Protein AF-A0AAW1JDE2-F1 (afdb_monomer_lite)

Radius of gyration: 24.5 Å; chains: 1; bounding box: 54×72×56 Å

Secondary structure (DSSP, 8-state):
--------SHHHHHHHHHHHHS----HHHHHHHHHH-PPPSS--HHHHHHHHHHHHHTTT--HHHHHHHHHT-THHHHTTSPP----PPPHHHHHHHHTT-SEEEEEE-TTGGGGSBPPHHHHGGG-EEETTEEE--SBPPTT-TTHHHHHHHHHHHHSHHHHHTTSEEEETTEEEEEESSHHHHHHHHHHHHHHHHHHHHHHHHHHHHH-HHHHHHHHHHHHHS-BTTEEEETTEEEEEETTEEEE---GGG-

pLDDT: mean 72.76, std 10.64, range [31.98, 91.44]

Foldseek 3Di:
DDDDPDPPDPVSVVVVCCVPPQPQQDPVNLCVVLQPLAADPPHDLVNSLVVLVVSCVSNVHDSVVSVLSSLLNLVVVLVVDDADPQDFDDVVNVVVLQPQFDDKDKDFQVVLQQLAADDPVCQVSSWDADPVGIDTDRTGGHNRNHSQSVSVVVVCVLCVVCVVVSQWDDGRRMIMGGHHDDVRSVVSVVVVVVSVVVVVVVSQLVQCVPAPVSVVVVVCCVVVVDDQQWDDDPNFIFHQDPNDTHGDGGPVRD

Structure (mmCIF, N/CA/C/O backbone):
data_AF-A0AAW1JDE2-F1
#
_entry.id   AF-A0AAW1JDE2-F1
#
loop_
_atom_site.group_PDB
_atom_site.id
_atom_site.type_symbol
_ato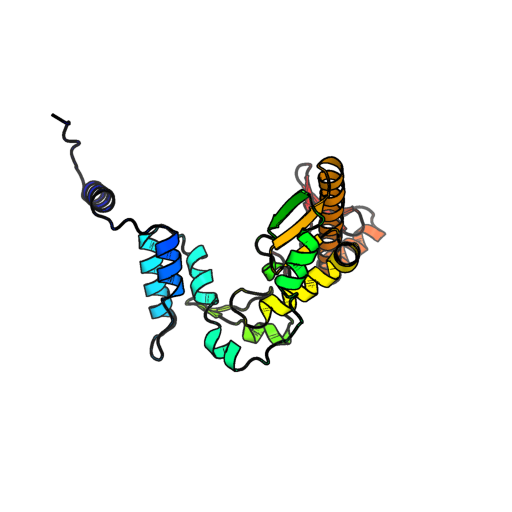m_site.label_atom_id
_atom_site.label_alt_id
_atom_site.label_comp_id
_atom_site.label_asym_id
_atom_site.label_entity_id
_atom_site.label_seq_id
_atom_site.pdbx_PDB_ins_code
_atom_site.Cartn_x
_atom_site.Cartn_y
_atom_site.Cartn_z
_atom_site.occupancy
_atom_site.B_iso_or_equiv
_atom_site.auth_seq_id
_atom_site.auth_comp_id
_atom_site.auth_asym_id
_atom_site.auth_atom_id
_atom_site.pdbx_PDB_model_num
ATOM 1 N N . MET A 1 1 ? -5.873 58.376 -0.915 1.00 33.28 1 MET A N 1
ATOM 2 C CA . MET A 1 1 ? -4.910 58.038 -1.986 1.00 33.28 1 MET A CA 1
ATOM 3 C C . MET A 1 1 ? -3.924 57.011 -1.444 1.00 33.28 1 MET A C 1
ATOM 5 O O . MET A 1 1 ? -3.353 57.286 -0.391 1.00 33.28 1 MET A O 1
ATOM 9 N N . PRO A 1 2 ? -3.762 55.825 -2.057 1.00 37.16 2 PRO A N 1
ATOM 10 C CA . PRO A 1 2 ? -2.820 54.824 -1.566 1.00 37.16 2 PRO A CA 1
ATOM 11 C C . PRO A 1 2 ? -1.384 55.238 -1.911 1.00 37.16 2 PRO A C 1
ATOM 13 O O . PRO A 1 2 ? -1.110 55.687 -3.021 1.00 37.16 2 PRO A O 1
ATOM 16 N N . LYS A 1 3 ? -0.477 55.114 -0.936 1.00 41.97 3 LYS A N 1
ATOM 17 C CA . LYS A 1 3 ? 0.947 55.460 -1.047 1.00 41.97 3 LYS A CA 1
ATOM 18 C C . LYS A 1 3 ? 1.643 54.561 -2.077 1.00 41.97 3 LYS A C 1
ATOM 20 O O . LYS A 1 3 ? 1.636 53.342 -1.926 1.00 41.97 3 LYS A O 1
ATOM 25 N N . SER A 1 4 ? 2.300 55.167 -3.063 1.00 49.09 4 SER A N 1
ATOM 26 C CA . SER A 1 4 ? 3.207 54.497 -3.999 1.00 49.09 4 SER A CA 1
ATOM 27 C C . SER A 1 4 ? 4.417 53.927 -3.246 1.00 49.09 4 SER A C 1
ATOM 29 O O . SER A 1 4 ? 5.317 54.672 -2.854 1.00 49.09 4 SER A O 1
ATOM 31 N N . ARG A 1 5 ? 4.447 52.609 -3.015 1.00 52.47 5 ARG A N 1
ATOM 32 C CA . ARG A 1 5 ? 5.685 51.914 -2.629 1.00 52.47 5 ARG A CA 1
ATOM 33 C C . ARG A 1 5 ? 6.610 51.923 -3.848 1.00 52.47 5 ARG A C 1
ATOM 35 O O . ARG A 1 5 ? 6.247 51.389 -4.889 1.00 52.47 5 ARG A O 1
ATOM 42 N N . GLY A 1 6 ? 7.757 52.589 -3.729 1.00 56.06 6 GLY A N 1
ATOM 43 C CA . GLY A 1 6 ? 8.738 52.715 -4.807 1.00 56.06 6 GLY A CA 1
ATOM 44 C C . GLY A 1 6 ? 9.292 51.353 -5.221 1.00 56.06 6 GLY A C 1
ATOM 45 O O . GLY A 1 6 ? 9.882 50.647 -4.406 1.00 56.06 6 GLY A O 1
ATOM 46 N N . LEU A 1 7 ? 9.085 50.990 -6.485 1.00 58.34 7 LEU A N 1
ATOM 47 C CA . LEU A 1 7 ? 9.680 49.820 -7.125 1.00 58.34 7 LEU A CA 1
ATOM 48 C C . LEU A 1 7 ? 11.090 50.213 -7.582 1.00 58.34 7 LEU A C 1
ATOM 50 O O . LEU A 1 7 ? 11.259 50.791 -8.651 1.00 58.34 7 LEU A O 1
ATOM 54 N N . ASN A 1 8 ? 12.096 49.959 -6.743 1.00 68.12 8 ASN A N 1
ATOM 55 C CA . ASN A 1 8 ? 13.449 50.498 -6.941 1.00 68.12 8 ASN A CA 1
ATOM 56 C C . ASN A 1 8 ? 14.419 49.529 -7.635 1.00 68.12 8 ASN A C 1
ATOM 58 O O . ASN A 1 8 ? 15.571 49.887 -7.876 1.00 68.12 8 ASN A O 1
ATOM 62 N N . ASN A 1 9 ? 13.997 48.307 -7.969 1.00 69.81 9 ASN A N 1
ATOM 63 C CA . ASN A 1 9 ? 14.812 47.386 -8.755 1.00 69.81 9 ASN A CA 1
ATOM 64 C C . ASN A 1 9 ? 13.952 46.467 -9.648 1.00 69.81 9 ASN A C 1
ATOM 66 O O . ASN A 1 9 ? 12.758 46.267 -9.424 1.00 69.81 9 ASN A O 1
ATOM 70 N N . TRP A 1 10 ? 14.581 45.891 -10.679 1.00 56.62 10 TRP A N 1
ATOM 71 C CA . TRP A 1 10 ? 13.925 45.004 -11.650 1.00 56.62 10 TRP A CA 1
ATOM 72 C C . TRP A 1 10 ? 13.314 43.746 -11.013 1.00 56.62 10 TRP A C 1
ATOM 74 O O . TRP A 1 10 ? 12.300 43.246 -11.495 1.00 56.62 10 TRP A O 1
ATOM 84 N N . ARG A 1 11 ? 13.897 43.233 -9.921 1.00 64.06 11 ARG A N 1
ATOM 85 C CA . ARG A 1 11 ? 13.341 42.084 -9.189 1.00 64.06 11 ARG A CA 1
ATOM 86 C C . ARG A 1 11 ? 12.019 42.442 -8.516 1.00 64.06 11 ARG A C 1
ATOM 88 O O . ARG A 1 11 ? 11.089 41.648 -8.603 1.00 64.06 11 ARG A O 1
ATOM 95 N N . ASP A 1 12 ? 11.920 43.620 -7.915 1.00 72.38 12 ASP A N 1
ATOM 96 C CA . ASP A 1 12 ? 10.720 44.091 -7.225 1.00 72.38 12 ASP A CA 1
ATOM 97 C C . ASP A 1 12 ? 9.597 44.353 -8.228 1.00 72.38 12 ASP A C 1
ATOM 99 O O . ASP A 1 12 ? 8.474 43.901 -8.023 1.00 72.38 12 ASP A O 1
ATOM 103 N N . LEU A 1 13 ? 9.922 44.985 -9.364 1.00 69.25 13 LEU A N 1
ATOM 104 C CA . LEU A 1 13 ? 8.984 45.181 -10.472 1.00 69.25 13 LEU A CA 1
ATOM 105 C C . LEU A 1 13 ? 8.498 43.839 -11.031 1.00 69.25 13 LEU A C 1
ATOM 107 O O . LEU A 1 13 ? 7.300 43.635 -11.191 1.00 69.25 13 LEU A O 1
ATOM 111 N N . ARG A 1 14 ? 9.411 42.897 -11.294 1.00 63.16 14 ARG A N 1
ATOM 112 C CA . ARG A 1 14 ? 9.061 41.566 -11.807 1.00 63.16 14 ARG A CA 1
ATOM 113 C C . ARG A 1 14 ? 8.188 40.791 -10.822 1.00 63.16 14 ARG A C 1
ATOM 115 O O . ARG A 1 14 ? 7.262 40.115 -11.250 1.00 63.16 14 ARG A O 1
ATOM 122 N N . THR A 1 15 ? 8.478 40.881 -9.528 1.00 67.62 15 THR A N 1
ATOM 123 C CA . THR A 1 15 ? 7.707 40.199 -8.480 1.00 67.62 15 THR A CA 1
ATOM 124 C C . THR A 1 15 ? 6.315 40.811 -8.348 1.00 67.62 15 THR A C 1
ATOM 126 O O . THR A 1 15 ? 5.341 40.070 -8.315 1.00 67.62 15 THR A O 1
ATOM 129 N N . ALA A 1 16 ? 6.205 42.143 -8.367 1.00 70.19 16 ALA A N 1
ATOM 130 C CA . ALA A 1 16 ? 4.922 42.843 -8.352 1.00 70.19 16 ALA A CA 1
ATOM 131 C C . ALA A 1 16 ? 4.080 42.531 -9.601 1.00 70.19 16 ALA A C 1
ATOM 133 O O . ALA A 1 16 ? 2.901 42.227 -9.479 1.00 70.19 16 ALA A O 1
ATOM 134 N N . LEU A 1 17 ? 4.692 42.509 -10.791 1.00 66.69 17 LEU A N 1
ATOM 135 C CA . LEU A 1 17 ? 4.006 42.157 -12.039 1.00 66.69 17 LEU A CA 1
ATOM 136 C C . LEU A 1 17 ? 3.554 40.692 -12.073 1.00 66.69 17 LEU A C 1
ATOM 138 O O . LEU A 1 17 ? 2.481 40.401 -12.589 1.00 66.69 17 LEU A O 1
ATOM 142 N N . LEU A 1 18 ? 4.349 39.764 -11.535 1.00 62.38 18 LEU A N 1
ATOM 143 C CA . LEU A 1 18 ? 3.954 38.357 -11.420 1.00 62.38 18 LEU A CA 1
ATOM 144 C C . LEU A 1 18 ? 2.862 38.145 -10.364 1.00 62.38 18 LEU A C 1
ATOM 146 O O . LEU A 1 18 ? 2.048 37.242 -10.526 1.00 62.38 18 LEU A O 1
ATOM 150 N N . ASP A 1 19 ? 2.822 38.956 -9.309 1.00 64.88 19 ASP A N 1
ATOM 151 C CA . ASP A 1 19 ? 1.769 38.883 -8.292 1.00 64.88 19 ASP A CA 1
ATOM 152 C C . ASP A 1 19 ? 0.444 39.498 -8.777 1.00 64.88 19 ASP A C 1
ATOM 154 O O . ASP A 1 19 ? -0.626 38.955 -8.502 1.00 64.88 19 ASP A O 1
ATOM 158 N N . GLU A 1 20 ? 0.519 40.596 -9.536 1.00 65.75 20 GLU A N 1
ATOM 159 C CA . GLU A 1 20 ? -0.639 41.353 -10.030 1.00 65.75 20 GLU A CA 1
ATOM 160 C C . GLU A 1 20 ? -1.205 40.801 -11.351 1.00 65.75 20 GLU A C 1
ATOM 162 O O . GLU A 1 20 ? -2.422 40.760 -11.529 1.00 65.75 20 GLU A O 1
ATOM 167 N N . PHE A 1 21 ? -0.345 40.327 -12.260 1.00 62.09 21 PHE A N 1
ATOM 168 C CA . PHE A 1 21 ? -0.724 39.866 -13.606 1.00 62.09 21 PHE A CA 1
ATOM 169 C C . PHE A 1 21 ? -0.327 38.417 -13.912 1.00 62.09 21 PHE A C 1
ATOM 171 O O . PHE A 1 21 ? -0.584 37.932 -15.015 1.00 62.09 21 PHE A O 1
ATOM 178 N N . GLY A 1 22 ? 0.312 37.705 -12.979 1.00 59.19 22 GLY A N 1
ATOM 179 C CA . GLY A 1 22 ? 0.581 36.282 -13.160 1.00 59.19 22 GLY A CA 1
ATOM 180 C C . GLY A 1 22 ? -0.727 35.498 -13.179 1.00 59.19 22 GLY A C 1
ATOM 181 O O . GLY A 1 22 ? -1.536 35.608 -12.257 1.00 59.19 22 GLY A O 1
ATOM 182 N N . GLU A 1 23 ? -0.944 34.685 -14.214 1.00 60.56 23 GLU A N 1
ATOM 183 C CA . GLU A 1 23 ? -2.044 33.720 -14.218 1.00 60.56 23 GLU A CA 1
ATOM 184 C C . GLU A 1 23 ? -1.893 32.795 -13.002 1.00 60.56 23 GLU A C 1
ATOM 186 O O . GLU A 1 23 ? -1.054 31.893 -12.985 1.00 60.56 23 GLU A O 1
ATOM 191 N N . ARG A 1 24 ? -2.694 33.022 -11.955 1.00 57.81 24 ARG A N 1
ATOM 192 C CA . ARG A 1 24 ? -2.738 32.145 -10.782 1.00 57.81 24 ARG A CA 1
ATOM 193 C C . ARG A 1 24 ? -3.451 30.857 -11.172 1.00 57.81 24 ARG A C 1
ATOM 195 O O . ARG A 1 24 ? -4.669 30.736 -11.055 1.00 57.81 24 ARG A O 1
ATOM 202 N N . ILE A 1 25 ? -2.681 29.891 -11.657 1.00 65.19 25 ILE A N 1
ATOM 203 C CA . ILE A 1 25 ? -3.167 28.537 -11.905 1.00 65.19 25 ILE A CA 1
ATOM 204 C C . ILE A 1 25 ? -3.416 27.891 -10.540 1.00 65.19 25 ILE A C 1
ATOM 206 O O . ILE A 1 25 ? -2.501 27.728 -9.735 1.00 65.19 25 ILE A O 1
ATOM 210 N N . THR A 1 26 ? -4.664 27.523 -10.257 1.00 66.38 26 THR A N 1
ATOM 211 C CA . THR A 1 26 ? -4.986 26.770 -9.035 1.00 66.38 26 THR A CA 1
ATOM 212 C C . THR A 1 26 ? -4.313 25.395 -9.060 1.00 66.38 26 THR A C 1
ATOM 214 O O . THR A 1 26 ? -4.132 24.814 -10.132 1.00 66.38 26 THR A O 1
ATOM 217 N N . ASN A 1 27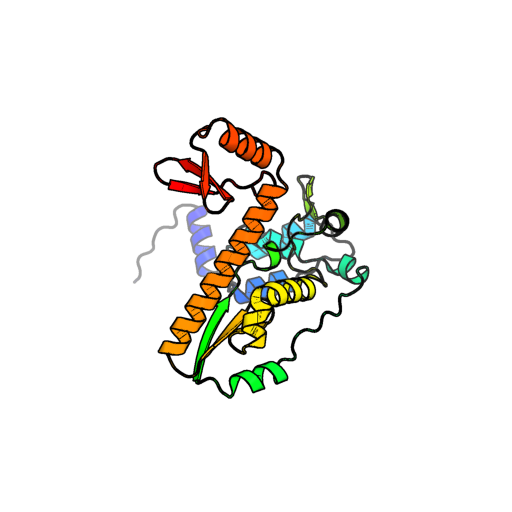 ? -4.022 24.807 -7.894 1.00 56.19 27 ASN A N 1
ATOM 218 C CA . ASN A 1 27 ? -3.448 23.453 -7.819 1.00 56.19 27 ASN A CA 1
ATOM 219 C C . ASN A 1 27 ? -4.252 22.430 -8.642 1.00 56.19 27 ASN A C 1
ATOM 221 O O . ASN A 1 27 ? -3.677 21.635 -9.378 1.00 56.19 27 ASN A O 1
ATOM 225 N N . ALA A 1 28 ? -5.587 22.494 -8.607 1.00 57.97 28 ALA A N 1
ATOM 226 C CA . ALA A 1 28 ? -6.449 21.613 -9.396 1.00 57.97 28 ALA A CA 1
ATOM 227 C C . ALA A 1 28 ? -6.282 21.804 -10.918 1.00 57.97 28 ALA A C 1
ATOM 229 O O . ALA A 1 28 ? -6.245 20.826 -11.671 1.00 57.97 28 ALA A O 1
ATOM 230 N N . GLN A 1 29 ? -6.161 23.050 -11.387 1.00 67.19 29 GLN A N 1
ATOM 231 C CA . GLN A 1 29 ? -5.889 23.344 -12.797 1.00 67.19 29 GLN A CA 1
ATOM 232 C C . GLN A 1 29 ? -4.486 22.884 -13.194 1.00 67.19 29 GLN A C 1
ATOM 234 O O . GLN A 1 29 ? -4.329 22.282 -14.255 1.00 67.19 29 GLN A O 1
ATOM 239 N N . LEU A 1 30 ? -3.493 23.072 -12.325 1.00 69.44 30 LEU A N 1
ATOM 240 C CA . LEU A 1 30 ? -2.125 22.636 -12.571 1.00 69.44 30 LEU A CA 1
ATOM 241 C C . LEU A 1 30 ? -2.026 21.108 -12.668 1.00 69.44 30 LEU A C 1
ATOM 243 O O . LEU A 1 30 ? -1.469 20.595 -13.638 1.00 69.44 30 LEU A O 1
ATOM 247 N N . HIS A 1 31 ? -2.640 20.369 -11.740 1.00 66.31 31 HIS A N 1
ATOM 248 C CA . HIS A 1 31 ? -2.730 18.907 -11.799 1.00 66.31 31 HIS A CA 1
ATOM 249 C C . HIS A 1 31 ? -3.399 18.426 -13.092 1.00 66.31 31 HIS A C 1
ATOM 251 O O . HIS A 1 31 ? -2.920 17.488 -13.734 1.00 66.31 31 HIS A O 1
ATOM 257 N N . ARG A 1 32 ? -4.465 19.104 -13.534 1.00 71.31 32 ARG A N 1
ATOM 258 C CA . ARG A 1 32 ? -5.141 18.804 -14.803 1.00 71.31 32 ARG A CA 1
ATOM 259 C C . ARG A 1 32 ? -4.235 19.066 -16.009 1.00 71.31 32 ARG A C 1
ATOM 261 O O . ARG A 1 32 ? -4.166 18.231 -16.907 1.00 71.31 32 ARG A O 1
ATOM 268 N N . MET A 1 33 ? -3.514 20.185 -16.030 1.00 74.12 33 MET A N 1
ATOM 269 C CA . MET A 1 33 ? -2.582 20.539 -17.108 1.00 74.12 33 MET A CA 1
ATOM 270 C C . MET A 1 33 ? -1.397 19.567 -17.178 1.00 74.12 33 MET A C 1
ATOM 272 O O . MET A 1 33 ? -1.081 19.060 -18.256 1.00 74.12 33 MET A O 1
ATOM 276 N N . LEU A 1 34 ? -0.795 19.231 -16.034 1.00 73.19 34 LEU A N 1
ATOM 277 C CA . LEU A 1 34 ? 0.282 18.243 -15.933 1.00 73.19 34 LEU A CA 1
ATOM 278 C C . LEU A 1 34 ? -0.198 16.836 -16.315 1.00 73.19 34 LEU A C 1
ATOM 280 O O . LEU A 1 34 ? 0.529 16.108 -16.993 1.00 73.19 34 LEU A O 1
ATOM 284 N N . GLY A 1 35 ? -1.414 16.447 -15.925 1.00 68.75 35 GLY A N 1
ATOM 285 C CA . GLY A 1 35 ? -2.011 15.154 -16.263 1.00 68.75 35 GLY A CA 1
ATOM 286 C C . GLY A 1 35 ? -2.358 15.015 -17.749 1.00 68.75 35 GLY A C 1
ATOM 287 O O . GLY A 1 35 ? -2.106 13.961 -18.348 1.00 68.75 35 GLY A O 1
ATOM 288 N N . ASN A 1 36 ? -2.878 16.086 -18.357 1.00 76.81 36 ASN A N 1
ATOM 289 C CA . ASN A 1 36 ? -3.258 16.140 -19.770 1.00 76.81 36 ASN A CA 1
ATOM 290 C C . ASN A 1 36 ? -2.054 16.280 -20.701 1.00 76.81 36 ASN A C 1
ATOM 292 O O . ASN A 1 36 ? -2.111 15.823 -21.846 1.00 76.81 36 ASN A O 1
ATOM 296 N N . ARG A 1 37 ? -0.942 16.860 -20.230 1.00 80.38 37 ARG A N 1
ATOM 297 C CA . ARG A 1 37 ? 0.284 16.923 -21.021 1.00 80.38 37 ARG A CA 1
ATOM 298 C C . ARG A 1 37 ? 0.926 15.544 -21.099 1.00 80.38 37 ARG A C 1
ATOM 300 O O . ARG A 1 37 ? 1.606 15.085 -20.185 1.00 80.38 37 ARG A O 1
ATOM 307 N N . LYS A 1 38 ? 0.684 14.888 -22.227 1.00 76.19 38 LYS A N 1
ATOM 308 C CA . LYS A 1 38 ? 1.209 13.574 -22.595 1.00 76.19 38 LYS A CA 1
ATOM 309 C C . LYS A 1 38 ? 2.391 13.720 -23.542 1.00 76.19 38 LYS A C 1
ATOM 311 O O . LYS A 1 38 ? 2.339 14.595 -24.400 1.00 76.19 38 LYS A O 1
ATOM 316 N N . MET A 1 39 ? 3.408 12.865 -23.423 1.00 72.88 39 MET A N 1
ATOM 317 C CA . MET A 1 39 ? 4.581 12.929 -24.303 1.00 72.88 39 MET A CA 1
ATOM 318 C C . MET A 1 39 ? 4.184 12.673 -25.765 1.00 72.88 39 MET A C 1
ATOM 320 O O . MET A 1 39 ? 3.413 11.745 -26.051 1.00 72.88 39 MET A O 1
ATOM 324 N N . GLY A 1 40 ? 4.691 13.510 -26.671 1.00 75.62 40 GLY A N 1
ATOM 325 C CA . GLY A 1 40 ? 4.499 13.393 -28.114 1.00 75.62 40 GLY A CA 1
ATOM 326 C C . GLY A 1 40 ? 5.194 12.162 -28.705 1.00 75.62 40 GLY A C 1
ATOM 327 O O . GLY A 1 40 ? 6.032 11.524 -28.070 1.00 75.62 40 GLY A O 1
ATOM 328 N N . LYS A 1 41 ? 4.842 11.788 -29.943 1.00 69.06 41 LYS A N 1
ATOM 329 C CA . LYS A 1 41 ? 5.451 10.621 -30.618 1.00 69.06 41 LYS A CA 1
ATOM 330 C C . LYS A 1 41 ? 6.919 10.853 -31.004 1.00 69.06 41 LYS A C 1
ATOM 332 O O . LYS A 1 41 ? 7.685 9.897 -30.973 1.00 69.06 41 LYS A O 1
ATOM 337 N N . SER A 1 42 ? 7.267 12.089 -31.358 1.00 72.75 42 SER A N 1
ATOM 338 C CA . SER A 1 42 ? 8.596 12.544 -31.795 1.00 72.75 42 SER A CA 1
ATOM 339 C C . SER A 1 42 ? 9.318 13.399 -30.749 1.00 72.75 42 SER A C 1
ATOM 341 O O . SER A 1 42 ? 10.370 13.949 -31.038 1.00 72.75 42 SER A O 1
ATOM 343 N N . GLU A 1 43 ? 8.735 13.539 -29.560 1.00 71.94 43 GLU A N 1
ATOM 344 C CA . GLU A 1 43 ? 9.271 14.355 -28.474 1.00 71.94 43 GLU A CA 1
ATOM 345 C C . GLU A 1 43 ? 10.265 13.543 -27.639 1.00 71.94 43 GLU A C 1
ATOM 347 O O . GLU A 1 43 ? 9.995 12.390 -27.279 1.00 71.94 43 GLU A O 1
ATOM 352 N N . THR A 1 44 ? 11.407 14.148 -27.322 1.00 71.44 44 THR A N 1
ATOM 353 C CA . THR A 1 44 ? 12.394 13.573 -26.406 1.00 71.44 44 THR A CA 1
ATOM 354 C C . THR A 1 44 ? 11.940 13.712 -24.954 1.00 71.44 44 THR A C 1
ATOM 356 O O . THR A 1 44 ? 11.150 14.585 -24.589 1.00 71.44 44 THR A O 1
ATOM 359 N N . LEU A 1 45 ? 12.458 12.855 -24.075 1.00 62.00 45 LEU A N 1
ATOM 360 C CA . LEU A 1 45 ? 12.098 12.909 -22.660 1.00 62.00 45 LEU A CA 1
ATOM 361 C C . LEU A 1 45 ? 12.552 14.226 -21.999 1.00 62.00 45 LEU A C 1
ATOM 363 O O . LEU A 1 45 ? 11.892 14.715 -21.088 1.00 62.00 45 LEU A O 1
ATOM 367 N N . GLN A 1 46 ? 13.653 14.813 -22.473 1.00 60.38 46 GLN A N 1
ATOM 368 C CA . GLN A 1 46 ? 14.187 16.091 -22.008 1.00 60.38 46 GLN A CA 1
ATOM 369 C C . GLN A 1 46 ? 13.254 17.250 -22.366 1.00 60.38 46 GLN A C 1
ATOM 371 O O . GLN A 1 46 ? 12.945 18.066 -21.502 1.00 60.38 46 GLN A O 1
ATOM 376 N N . GLU A 1 47 ? 12.760 17.297 -23.605 1.00 71.00 47 GLU A N 1
ATOM 377 C CA . GLU A 1 47 ? 11.772 18.293 -24.042 1.00 71.00 47 GLU A CA 1
ATOM 378 C C . GLU A 1 47 ? 10.476 18.158 -23.236 1.00 71.00 47 GLU A C 1
ATOM 380 O O . GLU A 1 47 ? 9.965 19.142 -22.701 1.00 71.00 47 GLU A O 1
ATOM 385 N N . TYR A 1 48 ? 10.006 16.924 -23.040 1.00 75.62 48 TYR A N 1
ATOM 386 C CA . TYR A 1 48 ? 8.824 16.646 -22.228 1.00 75.62 48 TYR A CA 1
ATOM 387 C C . TYR A 1 48 ? 9.003 17.071 -20.763 1.00 75.62 48 TYR A C 1
ATOM 389 O O . TYR A 1 48 ? 8.102 17.676 -20.174 1.00 75.62 48 TYR A O 1
ATOM 397 N N . PHE A 1 49 ? 10.173 16.795 -20.181 1.00 69.38 49 PHE A N 1
ATOM 398 C CA . PHE A 1 49 ? 10.526 17.202 -18.822 1.00 69.38 49 PHE A CA 1
ATOM 399 C C . PHE A 1 49 ? 10.580 18.723 -18.689 1.00 69.38 49 PHE A C 1
ATOM 401 O O . PHE A 1 49 ? 9.990 19.268 -17.759 1.00 69.38 49 PHE A O 1
ATOM 408 N N . LEU A 1 50 ? 11.228 19.418 -19.628 1.00 71.94 50 LEU A N 1
ATOM 409 C CA . LEU A 1 50 ? 11.328 20.878 -19.631 1.00 71.94 50 LEU A CA 1
ATOM 410 C C . LEU A 1 50 ? 9.949 21.536 -19.712 1.00 71.94 50 LEU A C 1
ATOM 412 O O . LEU A 1 50 ? 9.664 22.444 -18.935 1.00 71.94 50 LEU A O 1
ATOM 416 N N . VAL A 1 51 ? 9.060 21.021 -20.565 1.00 78.62 51 VAL A N 1
ATOM 417 C CA . VAL A 1 51 ? 7.683 21.523 -20.679 1.00 78.62 51 VAL A CA 1
ATOM 418 C C . VAL A 1 51 ? 6.893 21.290 -19.387 1.00 78.62 51 VAL A C 1
ATOM 420 O O . VAL A 1 51 ? 6.177 22.182 -18.932 1.00 78.62 51 VAL A O 1
ATOM 423 N N . LYS A 1 52 ? 7.026 20.122 -18.741 1.00 75.88 52 LYS A N 1
ATOM 424 C CA . LYS A 1 52 ? 6.380 19.878 -17.437 1.00 75.88 52 LYS A CA 1
ATOM 425 C C . LYS A 1 52 ? 6.965 20.740 -16.321 1.00 75.88 52 LYS A C 1
ATOM 427 O O . LYS A 1 52 ? 6.206 21.211 -15.478 1.00 75.88 52 LYS A O 1
ATOM 432 N N . LYS A 1 53 ? 8.278 20.977 -16.339 1.00 71.38 53 LYS A N 1
ATOM 433 C CA . LYS A 1 53 ? 8.978 21.881 -15.420 1.00 71.38 53 LYS A CA 1
ATOM 434 C C . LYS A 1 53 ? 8.490 23.314 -15.554 1.00 71.38 53 LYS A C 1
ATOM 436 O O . LYS A 1 53 ? 8.201 23.960 -14.552 1.00 71.38 53 LYS A O 1
ATOM 441 N N . GLU A 1 54 ? 8.306 23.781 -16.781 1.00 75.81 54 GLU A N 1
ATOM 442 C CA . GLU A 1 54 ? 7.744 25.100 -17.037 1.00 75.81 54 GLU A CA 1
ATOM 443 C C . GLU A 1 54 ? 6.301 25.216 -16.527 1.00 75.81 54 GLU A C 1
ATOM 445 O O . GLU A 1 54 ? 5.962 26.197 -15.870 1.00 75.81 54 GLU A O 1
ATOM 450 N N . LEU A 1 55 ? 5.464 24.198 -16.756 1.00 74.62 55 LEU A N 1
ATOM 451 C CA . LEU A 1 55 ? 4.086 24.166 -16.253 1.00 74.62 55 LEU A CA 1
ATOM 452 C C . LEU A 1 55 ? 4.022 24.161 -14.721 1.00 74.62 55 LEU A C 1
ATOM 454 O O . LEU A 1 55 ? 3.236 24.903 -14.143 1.00 74.62 55 LEU A O 1
ATOM 458 N N . ALA A 1 56 ? 4.852 23.356 -14.063 1.00 71.06 56 ALA A N 1
ATOM 459 C CA . ALA A 1 56 ? 4.895 23.267 -12.606 1.00 71.06 56 ALA A CA 1
ATOM 460 C C . ALA A 1 56 ? 5.388 24.560 -11.946 1.00 71.06 56 ALA A C 1
ATOM 462 O O . ALA A 1 56 ? 4.817 24.988 -10.942 1.00 71.06 56 ALA A O 1
ATOM 463 N N . ASN A 1 57 ? 6.381 25.222 -12.552 1.00 72.88 57 ASN A N 1
ATOM 464 C CA . ASN A 1 57 ? 6.866 26.527 -12.104 1.00 72.88 57 ASN A CA 1
ATOM 465 C C . ASN A 1 57 ? 5.754 27.588 -12.109 1.00 72.88 57 ASN A C 1
ATOM 467 O O . ASN A 1 57 ? 5.763 28.474 -11.259 1.00 72.88 57 ASN A O 1
ATOM 471 N N . ARG A 1 58 ? 4.772 27.489 -13.019 1.00 71.00 58 ARG A N 1
ATOM 472 C CA . ARG A 1 58 ? 3.626 28.417 -13.085 1.00 71.00 58 ARG A CA 1
ATOM 473 C C . ARG A 1 58 ? 2.636 28.275 -11.922 1.00 71.00 58 ARG A C 1
ATOM 475 O O . ARG A 1 58 ? 1.852 29.191 -11.713 1.00 71.00 58 ARG A O 1
ATOM 482 N N . GLY A 1 59 ? 2.667 27.182 -11.157 1.00 65.12 59 GLY A N 1
ATOM 483 C CA . GLY A 1 59 ? 1.882 27.054 -9.917 1.00 65.12 59 GLY A CA 1
ATOM 484 C C . GLY A 1 59 ? 2.706 26.658 -8.694 1.00 65.12 59 GLY A C 1
ATOM 485 O O . GLY A 1 59 ? 2.151 26.116 -7.746 1.00 65.12 59 GLY A O 1
ATOM 486 N N . GLY A 1 60 ? 4.017 26.926 -8.705 1.00 63.72 60 GLY A N 1
ATOM 487 C CA . GLY A 1 60 ? 4.871 26.822 -7.517 1.00 63.72 60 GLY A CA 1
ATOM 488 C C . GLY A 1 60 ? 5.124 25.403 -6.995 1.00 63.72 60 GLY A C 1
ATOM 489 O O . GLY A 1 60 ? 5.413 25.249 -5.812 1.00 63.72 60 GLY A O 1
ATOM 490 N N . ILE A 1 61 ? 5.017 24.369 -7.838 1.00 62.78 61 ILE A N 1
ATOM 491 C CA . ILE A 1 61 ? 5.332 22.985 -7.444 1.00 62.78 61 ILE A CA 1
ATOM 492 C C . ILE A 1 61 ? 6.844 22.741 -7.556 1.00 62.78 61 ILE A C 1
ATOM 494 O O . ILE A 1 61 ? 7.439 22.999 -8.602 1.00 62.78 61 ILE A O 1
ATOM 498 N N . GLU A 1 62 ? 7.455 22.196 -6.499 1.00 58.56 62 GLU A N 1
ATOM 499 C CA . GLU A 1 62 ? 8.860 21.771 -6.507 1.00 58.56 62 GLU A CA 1
ATOM 500 C C . GLU A 1 62 ? 9.129 20.667 -7.541 1.00 58.56 62 GLU A C 1
ATOM 502 O O . GLU A 1 62 ? 8.288 19.803 -7.792 1.00 58.56 62 GLU A O 1
ATOM 507 N N . GLU A 1 63 ? 10.346 20.637 -8.093 1.00 53.19 63 GLU A N 1
ATOM 508 C CA . GLU A 1 63 ? 10.756 19.684 -9.136 1.00 53.19 63 GLU A CA 1
ATOM 509 C C . GLU A 1 63 ? 10.481 18.214 -8.776 1.00 53.19 63 GLU A C 1
ATOM 511 O O . GLU A 1 63 ? 10.118 17.422 -9.648 1.00 53.19 63 GLU A O 1
ATOM 516 N N . ALA A 1 64 ? 10.556 17.859 -7.490 1.00 54.84 64 ALA A N 1
ATOM 517 C CA . ALA A 1 64 ? 10.237 16.523 -6.990 1.00 54.84 64 ALA A CA 1
ATOM 518 C C . ALA A 1 64 ? 8.778 16.104 -7.268 1.00 54.84 64 ALA A C 1
ATOM 520 O O . ALA A 1 64 ? 8.526 14.957 -7.639 1.00 54.84 64 ALA A O 1
ATOM 521 N N . GLY A 1 65 ? 7.818 17.031 -7.175 1.00 56.84 65 GLY A N 1
ATOM 522 C CA . GLY A 1 65 ? 6.409 16.766 -7.486 1.00 56.84 65 GLY A CA 1
ATOM 523 C C . GLY A 1 65 ? 6.156 16.545 -8.981 1.00 56.84 65 GLY A C 1
ATOM 524 O O . GLY A 1 65 ? 5.204 15.869 -9.360 1.00 56.84 65 GLY A O 1
ATOM 525 N N . ILE A 1 66 ? 7.034 17.061 -9.844 1.00 60.59 66 ILE A N 1
ATOM 526 C CA . ILE A 1 66 ? 6.960 16.932 -11.309 1.00 60.59 66 ILE A CA 1
ATOM 527 C C . ILE A 1 66 ? 7.416 15.549 -11.759 1.00 60.59 66 ILE A C 1
ATOM 529 O O . ILE A 1 66 ? 6.854 14.987 -12.702 1.00 60.59 66 ILE A O 1
ATOM 533 N N . ILE A 1 67 ? 8.418 14.994 -11.069 1.00 59.66 67 ILE A N 1
ATOM 534 C CA . ILE A 1 67 ? 8.956 13.662 -11.349 1.00 59.66 67 ILE A CA 1
ATOM 535 C C . ILE A 1 67 ? 7.827 12.629 -11.321 1.00 59.66 67 ILE A C 1
ATOM 537 O O . ILE A 1 67 ? 7.762 11.809 -12.231 1.00 59.66 67 ILE A O 1
ATOM 541 N N . GLN A 1 68 ? 6.871 12.738 -10.391 1.00 58.34 68 GLN A N 1
ATOM 542 C CA . GLN A 1 68 ? 5.692 11.865 -10.338 1.00 58.34 68 GLN A CA 1
ATOM 543 C C . GLN A 1 68 ? 4.905 11.869 -11.666 1.00 58.34 68 GLN A C 1
ATOM 545 O O . GLN A 1 68 ? 4.662 10.820 -12.253 1.00 58.34 68 GLN A O 1
ATOM 550 N N . TYR A 1 69 ? 4.641 13.044 -12.246 1.00 60.97 69 TYR A N 1
ATOM 551 C CA . TYR A 1 69 ? 3.915 13.191 -13.520 1.00 60.97 69 TYR A CA 1
ATOM 552 C C . TYR A 1 69 ? 4.675 12.723 -14.765 1.00 60.97 69 TYR A C 1
ATOM 554 O O . TYR A 1 69 ? 4.070 12.585 -15.837 1.00 60.97 69 TYR A O 1
ATOM 562 N N . ILE A 1 70 ? 5.995 12.593 -14.673 1.00 62.25 70 ILE A N 1
ATOM 563 C CA . ILE A 1 70 ? 6.869 12.159 -15.770 1.00 62.25 70 ILE A CA 1
ATOM 564 C C . ILE A 1 70 ? 7.074 10.650 -15.695 1.00 62.25 70 ILE A C 1
ATOM 566 O O . ILE A 1 70 ? 7.007 9.970 -16.718 1.00 62.25 70 ILE A O 1
ATOM 570 N N . VAL A 1 71 ? 7.233 10.141 -14.476 1.00 58.50 71 VAL A N 1
ATOM 571 C CA . VAL A 1 71 ? 7.268 8.720 -14.142 1.00 58.50 71 VAL A CA 1
ATOM 572 C C . VAL A 1 71 ? 5.960 8.020 -14.519 1.00 58.50 71 VAL A C 1
ATOM 574 O O . VAL A 1 71 ? 6.002 6.911 -15.040 1.00 58.50 71 VAL A O 1
ATOM 577 N N . ASP A 1 72 ? 4.809 8.675 -14.347 1.00 59.34 72 ASP A N 1
ATOM 578 C CA . ASP A 1 72 ? 3.489 8.066 -14.565 1.00 59.34 72 ASP A CA 1
ATOM 579 C C . ASP A 1 72 ? 3.133 7.767 -16.038 1.00 59.34 72 ASP A C 1
ATOM 581 O O . ASP A 1 72 ? 2.067 7.206 -16.323 1.00 59.34 72 ASP A O 1
ATOM 585 N N . ASP A 1 73 ? 3.984 8.100 -17.017 1.00 68.94 73 ASP A N 1
ATOM 586 C CA . ASP A 1 73 ? 3.716 7.797 -18.430 1.00 68.94 73 ASP A CA 1
ATOM 587 C C . ASP A 1 73 ? 4.112 6.363 -18.842 1.00 68.94 73 ASP A C 1
ATOM 589 O O . ASP A 1 73 ? 4.811 6.115 -19.828 1.00 68.94 73 ASP A O 1
ATOM 593 N N . TYR A 1 74 ? 3.568 5.374 -18.134 1.00 74.88 74 TYR A N 1
ATOM 594 C CA . TYR A 1 74 ? 3.725 3.953 -18.452 1.00 74.88 74 TYR A CA 1
ATOM 595 C C . TYR A 1 74 ? 2.849 3.483 -19.632 1.00 74.88 74 TYR A C 1
ATOM 597 O O . TYR A 1 74 ? 2.718 2.287 -19.889 1.00 74.88 74 TYR A O 1
ATOM 605 N N . ARG A 1 75 ? 2.244 4.378 -20.427 1.00 77.00 75 ARG A N 1
ATOM 606 C CA . ARG A 1 75 ? 1.262 4.000 -21.473 1.00 77.00 75 ARG A CA 1
ATOM 607 C C . ARG A 1 75 ? 1.821 3.067 -22.548 1.00 77.00 75 ARG A C 1
ATOM 609 O O . ARG A 1 75 ? 1.081 2.259 -23.115 1.00 77.00 75 ARG A O 1
ATOM 616 N N . LYS A 1 76 ? 3.104 3.199 -22.901 1.00 79.69 76 LYS A N 1
ATOM 617 C CA . LYS A 1 76 ? 3.750 2.303 -23.879 1.00 79.69 76 LYS A CA 1
ATOM 618 C C . LYS A 1 76 ? 3.964 0.910 -23.291 1.00 79.69 76 LYS A C 1
ATOM 620 O O . LYS A 1 76 ? 3.710 -0.071 -23.986 1.00 79.69 76 LYS A O 1
ATOM 625 N N . ILE A 1 77 ? 4.380 0.821 -22.029 1.00 82.31 77 ILE A N 1
ATOM 626 C CA . ILE A 1 77 ? 4.645 -0.469 -21.395 1.00 82.31 77 ILE A CA 1
ATOM 627 C C . ILE A 1 77 ? 3.362 -1.169 -20.944 1.00 82.31 77 ILE A C 1
ATOM 629 O O . ILE A 1 77 ? 3.212 -2.361 -21.183 1.00 82.31 77 ILE A O 1
ATOM 633 N N . ASN A 1 78 ? 2.372 -0.425 -20.450 1.00 85.88 78 ASN A N 1
ATOM 634 C CA . ASN A 1 78 ? 1.056 -0.942 -20.069 1.00 85.88 78 ASN A CA 1
ATOM 635 C C . ASN A 1 78 ? 0.318 -1.629 -21.227 1.00 85.88 78 ASN A C 1
ATOM 637 O O . ASN A 1 78 ? -0.543 -2.468 -20.991 1.00 85.88 78 ASN A O 1
ATOM 641 N N . ARG A 1 79 ? 0.650 -1.298 -22.483 1.00 85.12 79 ARG A N 1
ATOM 642 C CA . ARG A 1 79 ? 0.127 -1.996 -23.669 1.00 85.12 79 ARG A CA 1
ATOM 643 C C . ARG A 1 79 ? 0.776 -3.358 -23.921 1.00 85.12 79 ARG A C 1
ATOM 645 O O . ARG A 1 79 ? 0.181 -4.177 -24.608 1.00 85.12 79 ARG A O 1
ATOM 652 N N . LYS A 1 80 ? 1.985 -3.580 -23.406 1.00 85.62 80 LYS A N 1
ATOM 653 C CA . LYS A 1 80 ? 2.750 -4.827 -23.551 1.00 85.62 80 LYS A CA 1
ATOM 654 C C . LYS A 1 80 ? 2.620 -5.747 -22.333 1.00 85.62 80 LYS A C 1
ATOM 656 O O . LYS A 1 80 ? 2.933 -6.926 -22.434 1.00 85.62 80 LYS A O 1
ATOM 661 N N . ILE A 1 81 ? 2.192 -5.210 -21.192 1.00 83.81 81 ILE A N 1
ATOM 662 C CA . ILE A 1 81 ? 2.006 -5.959 -19.948 1.00 83.81 81 ILE A CA 1
ATOM 663 C C . ILE A 1 81 ? 0.680 -6.727 -19.996 1.00 83.81 81 ILE A C 1
ATOM 665 O O . ILE A 1 81 ? -0.365 -6.177 -20.350 1.00 83.81 81 ILE A O 1
ATOM 669 N N . VAL A 1 82 ? 0.715 -7.997 -19.590 1.00 87.81 82 VAL A N 1
ATOM 670 C CA . VAL A 1 82 ? -0.496 -8.796 -19.371 1.00 87.81 82 VAL A CA 1
ATOM 671 C C . VAL A 1 82 ? -1.239 -8.240 -18.156 1.00 87.81 82 VAL A C 1
ATOM 673 O O . VAL A 1 82 ? -0.684 -8.150 -17.057 1.00 87.81 82 VAL A O 1
ATOM 676 N N . LYS A 1 83 ? -2.500 -7.846 -18.355 1.00 86.88 83 LYS A N 1
ATOM 677 C CA . LYS A 1 83 ? -3.318 -7.225 -17.306 1.00 86.88 83 LYS A CA 1
ATOM 678 C C . LYS A 1 83 ? -3.720 -8.250 -16.247 1.00 86.88 83 LYS A C 1
ATOM 680 O O . LYS A 1 83 ? -4.323 -9.273 -16.568 1.00 86.88 83 LYS A O 1
ATOM 685 N N . ASN A 1 84 ? -3.445 -7.936 -14.988 1.00 80.12 84 ASN A N 1
ATOM 686 C CA . ASN A 1 84 ? -3.878 -8.709 -13.836 1.00 80.12 84 ASN A CA 1
ATOM 687 C C . ASN A 1 84 ? -5.352 -8.398 -13.538 1.00 80.12 84 ASN A C 1
ATOM 689 O O . ASN A 1 84 ? -5.682 -7.309 -13.073 1.00 80.12 84 ASN A O 1
ATOM 693 N N . ARG A 1 85 ? -6.238 -9.360 -13.806 1.00 81.38 85 ARG A N 1
ATOM 694 C CA . ARG A 1 85 ? -7.678 -9.263 -13.526 1.00 81.38 85 ARG A CA 1
ATOM 695 C C . ARG A 1 85 ? -7.994 -9.763 -12.117 1.00 81.38 85 ARG A C 1
ATOM 697 O O . ARG A 1 85 ? -8.804 -10.667 -11.943 1.00 81.38 85 ARG A O 1
ATOM 704 N N . TYR A 1 86 ? -7.309 -9.215 -11.117 1.00 78.06 86 TYR A N 1
ATOM 705 C CA . TYR A 1 86 ? -7.670 -9.480 -9.729 1.00 78.06 86 TYR A CA 1
ATOM 706 C C . TYR A 1 86 ? -9.069 -8.901 -9.468 1.00 78.06 86 TYR A C 1
ATOM 708 O O . TYR A 1 86 ? -9.316 -7.767 -9.888 1.00 78.06 86 TYR A O 1
ATOM 716 N N . PRO A 1 87 ? -9.984 -9.647 -8.822 1.00 76.44 87 PRO A N 1
ATOM 717 C CA . PRO A 1 87 ? -11.324 -9.153 -8.550 1.00 76.44 87 PRO A CA 1
ATOM 718 C C . PRO A 1 87 ? -11.233 -7.963 -7.597 1.00 76.44 87 PRO A C 1
ATOM 720 O O . PRO A 1 87 ? -10.904 -8.104 -6.418 1.00 76.44 87 PRO A O 1
ATOM 723 N N . LEU A 1 88 ? -11.497 -6.777 -8.134 1.00 73.12 88 LEU A N 1
ATOM 724 C CA . LEU A 1 88 ? -11.819 -5.617 -7.322 1.00 73.12 88 LEU A CA 1
ATOM 725 C C . LEU A 1 88 ? -13.262 -5.789 -6.856 1.00 73.12 88 LEU A C 1
ATOM 727 O O . LEU A 1 88 ? -14.106 -6.258 -7.621 1.00 73.12 88 LEU A O 1
ATOM 731 N N . GLN A 1 89 ? -13.523 -5.471 -5.592 1.00 70.25 89 GLN A N 1
ATOM 732 C CA . GLN A 1 89 ? -14.877 -5.543 -5.056 1.00 70.25 89 GLN A CA 1
ATOM 733 C C . GLN A 1 89 ? -15.765 -4.553 -5.815 1.00 70.25 89 GLN A C 1
ATOM 735 O O . GLN A 1 89 ? -15.341 -3.428 -6.093 1.00 70.25 89 GLN A O 1
ATOM 740 N N . LEU A 1 90 ? -16.970 -4.987 -6.185 1.00 75.31 90 LEU A N 1
ATOM 741 C CA . LEU A 1 90 ? -17.921 -4.120 -6.862 1.00 75.31 90 LEU A CA 1
ATOM 742 C C . LEU A 1 90 ? -18.397 -3.057 -5.869 1.00 75.31 90 LEU A C 1
ATOM 744 O O . LEU A 1 90 ? -18.651 -3.370 -4.707 1.00 75.31 90 LEU A O 1
ATOM 748 N N . ILE A 1 91 ? -18.512 -1.805 -6.316 1.00 74.62 91 ILE A N 1
ATOM 749 C CA . ILE A 1 91 ? -18.958 -0.707 -5.446 1.00 74.62 91 ILE A CA 1
ATOM 750 C C . ILE A 1 91 ? -20.345 -1.020 -4.869 1.00 74.62 91 ILE A C 1
ATOM 752 O O . ILE A 1 91 ? -20.569 -0.784 -3.690 1.00 74.62 91 ILE A O 1
ATOM 756 N N . GLU A 1 92 ? -21.235 -1.618 -5.660 1.00 78.62 92 GLU A N 1
ATOM 757 C CA . GLU A 1 92 ? -22.579 -2.028 -5.229 1.00 78.62 92 GLU A CA 1
ATOM 758 C C . GLU A 1 92 ? -22.524 -3.003 -4.038 1.00 78.62 92 GLU A C 1
ATOM 760 O O . GLU A 1 92 ? -23.135 -2.735 -3.006 1.00 78.62 92 GLU A O 1
ATOM 765 N N . ASP A 1 93 ? -21.676 -4.038 -4.106 1.00 77.00 93 ASP A N 1
ATOM 766 C CA . ASP A 1 93 ? -21.471 -4.983 -2.995 1.00 77.00 93 ASP A CA 1
ATOM 767 C C . ASP A 1 93 ? -20.922 -4.298 -1.730 1.00 77.00 93 ASP A C 1
ATOM 769 O O . ASP A 1 93 ? -21.157 -4.748 -0.605 1.00 77.00 93 ASP A O 1
ATOM 773 N N . GLN A 1 94 ? -20.131 -3.232 -1.898 1.00 76.38 94 GLN A N 1
ATOM 774 C CA . GLN A 1 94 ? -19.625 -2.446 -0.773 1.00 76.38 94 GLN A CA 1
ATOM 775 C C . GLN A 1 94 ? -20.724 -1.582 -0.158 1.00 76.38 94 GLN A C 1
ATOM 777 O O . GLN A 1 94 ? -20.806 -1.508 1.066 1.00 76.38 94 GLN A O 1
ATOM 782 N N . LEU A 1 95 ? -21.580 -0.969 -0.980 1.00 78.00 95 LEU A N 1
ATOM 783 C CA . LEU A 1 95 ? -22.685 -0.122 -0.526 1.00 78.00 95 LEU A CA 1
ATOM 784 C C . LEU A 1 95 ? -23.689 -0.906 0.324 1.00 78.00 95 LEU A C 1
ATOM 786 O O . LEU A 1 95 ? -24.093 -0.417 1.378 1.00 78.00 95 LEU A O 1
ATOM 790 N N . ASP A 1 96 ? -24.011 -2.142 -0.058 1.00 79.88 96 ASP A N 1
ATOM 791 C CA . ASP A 1 96 ? -24.906 -3.004 0.725 1.00 79.88 96 ASP A CA 1
ATOM 792 C C . ASP A 1 96 ? -24.364 -3.277 2.135 1.00 79.88 96 ASP A C 1
ATOM 794 O O . ASP A 1 96 ? -25.113 -3.345 3.112 1.00 79.88 96 ASP A O 1
ATOM 798 N N . ARG A 1 97 ? -23.037 -3.371 2.275 1.00 75.69 97 ARG A N 1
ATOM 799 C CA . ARG A 1 97 ? -22.378 -3.540 3.577 1.00 75.69 97 ARG A CA 1
ATOM 800 C C . ARG A 1 97 ? -22.418 -2.269 4.429 1.00 75.69 97 ARG A C 1
ATOM 802 O O . ARG A 1 97 ? -22.384 -2.380 5.654 1.00 75.69 97 ARG A O 1
ATOM 809 N N . LEU A 1 98 ? -22.529 -1.086 3.818 1.00 79.00 98 LEU A N 1
ATOM 810 C CA . LEU A 1 98 ? -22.666 0.186 4.540 1.00 79.00 98 LEU A CA 1
ATOM 811 C C . LEU A 1 98 ? -24.043 0.345 5.196 1.00 79.00 98 LEU A C 1
ATOM 813 O O . LEU A 1 98 ? -24.139 1.043 6.201 1.00 79.00 98 LEU A O 1
ATOM 817 N N . LEU A 1 99 ? -25.091 -0.304 4.671 1.00 79.12 99 LEU A N 1
ATOM 818 C CA . LEU A 1 99 ? -26.482 -0.105 5.113 1.00 79.12 99 LEU A CA 1
ATOM 819 C C . LEU A 1 99 ? -26.712 -0.390 6.605 1.00 79.12 99 LEU A C 1
ATOM 821 O O . LEU A 1 99 ? -27.589 0.212 7.220 1.00 79.12 99 LEU A O 1
ATOM 825 N N . ASN A 1 100 ? -25.922 -1.288 7.197 1.00 75.44 100 ASN A N 1
ATOM 826 C CA . ASN A 1 100 ? -26.052 -1.663 8.606 1.00 75.44 100 ASN A CA 1
ATOM 827 C C . ASN A 1 100 ? -25.194 -0.808 9.555 1.00 75.44 100 ASN A C 1
ATOM 829 O O . ASN A 1 100 ? -25.293 -0.967 10.771 1.00 75.44 100 ASN A O 1
ATOM 833 N N . ALA A 1 101 ? -24.348 0.079 9.027 1.00 84.31 101 ALA A N 1
ATOM 834 C CA . ALA A 1 101 ? -23.454 0.919 9.812 1.00 84.31 101 ALA A CA 1
ATOM 835 C C . ALA A 1 101 ? -24.047 2.321 10.018 1.00 84.31 101 ALA A C 1
ATOM 837 O O . ALA A 1 101 ? -24.695 2.883 9.139 1.00 84.31 101 ALA A O 1
ATOM 838 N N . LYS A 1 102 ? -23.813 2.896 11.200 1.00 86.50 102 LYS A N 1
ATOM 839 C CA . LYS A 1 102 ? -24.238 4.259 11.565 1.00 86.50 102 LYS A CA 1
ATOM 840 C C . LYS A 1 102 ? -23.060 5.216 11.718 1.00 86.50 102 LYS A C 1
ATOM 842 O O . LYS A 1 102 ? -23.237 6.422 11.589 1.00 86.50 102 LYS A O 1
ATOM 847 N N . VAL A 1 103 ? -21.872 4.680 11.993 1.00 83.50 103 VAL A N 1
ATOM 848 C CA . VAL A 1 103 ? -20.625 5.426 12.152 1.00 83.50 103 VAL A CA 1
ATOM 849 C C . VAL A 1 103 ? -19.593 4.853 11.188 1.00 83.50 103 VAL A C 1
ATOM 851 O O . VAL A 1 103 ? -19.410 3.638 11.102 1.00 83.50 103 VAL A O 1
ATOM 854 N N . PHE A 1 104 ? -18.910 5.744 10.475 1.00 84.94 104 PHE A N 1
ATOM 855 C CA . PHE A 1 104 ? -17.877 5.400 9.505 1.00 84.94 104 PHE A CA 1
ATOM 856 C C . PHE A 1 104 ? -16.571 6.075 9.907 1.00 84.94 104 PHE A C 1
ATOM 858 O O . PHE A 1 104 ? -16.556 7.251 10.269 1.00 84.94 104 PHE A O 1
ATOM 865 N N . SER A 1 105 ? -15.467 5.340 9.841 1.00 81.06 105 SER A N 1
ATOM 866 C CA . SER A 1 105 ? -14.121 5.902 9.975 1.00 81.06 105 SER A CA 1
ATOM 867 C C . SER A 1 105 ? -13.308 5.533 8.748 1.00 81.06 105 SER A C 1
ATOM 869 O O . SER A 1 105 ? -13.179 4.356 8.425 1.00 81.06 105 SER A O 1
ATOM 871 N N . THR A 1 106 ? -12.770 6.530 8.059 1.00 78.25 106 THR A N 1
ATOM 872 C CA . THR A 1 106 ? -11.978 6.334 6.842 1.00 78.25 106 THR A CA 1
ATOM 873 C C . THR A 1 106 ? -10.502 6.561 7.134 1.00 78.25 106 THR A C 1
ATOM 875 O O . THR A 1 106 ? -10.133 7.593 7.699 1.00 78.25 106 THR A O 1
ATOM 878 N N . LEU A 1 107 ? -9.659 5.614 6.735 1.00 75.00 107 LEU A N 1
ATOM 879 C CA . LEU A 1 107 ? -8.207 5.732 6.775 1.00 75.00 107 LEU A CA 1
ATOM 880 C C . LEU A 1 107 ? -7.667 5.705 5.347 1.00 75.00 107 LEU A C 1
ATOM 882 O O . LEU A 1 107 ? -7.929 4.759 4.609 1.00 75.00 107 LEU A O 1
ATOM 886 N N . ASP A 1 108 ? -6.883 6.720 5.002 1.00 72.50 108 ASP A N 1
ATOM 887 C CA . ASP A 1 108 ? -6.147 6.790 3.741 1.00 72.50 108 ASP A CA 1
ATOM 888 C C . ASP A 1 108 ? -4.744 6.199 3.928 1.00 72.50 108 ASP A C 1
ATOM 890 O O . ASP A 1 108 ? -3.965 6.636 4.789 1.00 72.50 108 ASP A O 1
ATOM 894 N N . LEU A 1 109 ? -4.410 5.195 3.121 1.00 67.62 109 LEU A N 1
ATOM 895 C CA . LEU A 1 109 ? -3.075 4.614 3.080 1.00 67.62 109 LEU A CA 1
ATOM 896 C C . LEU A 1 109 ? -2.157 5.497 2.233 1.00 67.62 109 LEU A C 1
ATOM 898 O O . LEU A 1 109 ? -1.853 5.184 1.080 1.00 67.62 109 LEU A O 1
ATOM 902 N N . ARG A 1 110 ? -1.661 6.589 2.831 1.00 60.78 110 ARG A N 1
ATOM 903 C CA . ARG A 1 110 ? -0.699 7.485 2.169 1.00 60.78 110 ARG A CA 1
ATOM 904 C C . ARG A 1 110 ? 0.429 6.692 1.523 1.00 60.78 110 ARG A C 1
ATOM 906 O O . ARG A 1 110 ? 1.112 5.921 2.197 1.00 60.78 110 ARG A O 1
ATOM 913 N N . ASN A 1 111 ? 0.674 6.953 0.239 1.00 63.03 111 ASN A N 1
ATOM 914 C CA . ASN A 1 111 ? 1.747 6.317 -0.526 1.00 63.03 111 ASN A CA 1
ATOM 915 C C . ASN A 1 111 ? 1.673 4.775 -0.534 1.00 63.03 111 ASN A C 1
ATOM 917 O O . ASN A 1 111 ? 2.702 4.124 -0.714 1.00 63.03 111 ASN A O 1
ATOM 921 N N . GLY A 1 112 ? 0.477 4.190 -0.381 1.00 61.03 112 GLY A N 1
ATOM 922 C CA . GLY A 1 112 ? 0.268 2.748 -0.222 1.00 61.03 112 GLY A CA 1
ATOM 923 C C . GLY A 1 112 ? 0.978 1.894 -1.274 1.00 61.03 112 GLY A C 1
ATOM 924 O O . GLY A 1 112 ? 1.618 0.896 -0.937 1.00 61.03 112 GLY A O 1
ATOM 925 N N . PHE A 1 113 ? 0.978 2.333 -2.535 1.00 63.81 113 PHE A N 1
ATOM 926 C CA . PHE A 1 113 ? 1.692 1.654 -3.617 1.00 63.81 113 PHE A CA 1
ATOM 927 C C . PHE A 1 113 ? 3.188 1.448 -3.322 1.00 63.81 113 PHE A C 1
ATOM 929 O O . PHE A 1 113 ? 3.712 0.361 -3.561 1.00 63.81 113 PHE A O 1
ATOM 936 N N . PHE A 1 114 ? 3.861 2.422 -2.706 1.00 66.56 114 PHE A N 1
ATOM 937 C CA . PHE A 1 114 ? 5.286 2.333 -2.382 1.00 66.56 114 PHE A CA 1
ATOM 938 C C . PHE A 1 114 ? 5.604 1.359 -1.231 1.00 66.56 114 PHE A C 1
ATOM 940 O O . PHE A 1 114 ? 6.775 1.088 -0.962 1.00 66.56 114 PHE A O 1
ATOM 947 N N . HIS A 1 115 ? 4.596 0.779 -0.571 1.00 65.88 115 HIS A N 1
ATOM 948 C CA . HIS A 1 115 ? 4.794 -0.286 0.419 1.00 65.88 115 HIS A CA 1
ATOM 949 C C . HIS A 1 115 ? 4.958 -1.678 -0.209 1.00 65.88 115 HIS A C 1
ATOM 951 O O . HIS A 1 115 ? 5.324 -2.627 0.488 1.00 65.88 115 HIS A O 1
ATOM 957 N N . VAL A 1 116 ? 4.693 -1.828 -1.511 1.00 66.38 116 VAL A N 1
ATOM 958 C CA . VAL A 1 116 ? 4.781 -3.116 -2.208 1.00 66.38 116 VAL A CA 1
ATOM 959 C C . VAL A 1 116 ? 6.069 -3.192 -3.019 1.00 66.38 116 VAL A C 1
ATOM 961 O O . VAL A 1 116 ? 6.347 -2.323 -3.841 1.00 66.38 116 VAL A O 1
ATOM 964 N N . ASP A 1 117 ? 6.851 -4.251 -2.811 1.00 68.44 117 ASP A N 1
ATOM 965 C CA . ASP A 1 117 ? 8.062 -4.512 -3.594 1.00 68.44 117 ASP A CA 1
ATOM 966 C C . ASP A 1 117 ? 7.729 -4.856 -5.049 1.00 68.44 117 ASP A C 1
ATOM 968 O O . ASP A 1 117 ? 6.823 -5.648 -5.330 1.00 68.44 117 ASP A O 1
ATOM 972 N N . VAL A 1 118 ? 8.518 -4.318 -5.979 1.00 71.06 118 VAL A N 1
ATOM 973 C CA . VAL A 1 118 ? 8.541 -4.797 -7.363 1.00 71.06 118 VAL A CA 1
ATOM 974 C C . VAL A 1 118 ? 9.447 -6.020 -7.426 1.00 71.06 118 VAL A C 1
ATOM 976 O O . VAL A 1 118 ? 10.591 -5.989 -6.974 1.00 71.06 118 VAL A O 1
ATOM 979 N N . GLU A 1 119 ? 8.943 -7.100 -8.017 1.00 74.81 119 GLU A N 1
ATOM 980 C CA . GLU A 1 119 ? 9.731 -8.302 -8.287 1.00 74.81 119 GLU A CA 1
ATOM 981 C C . GLU A 1 119 ? 10.992 -7.970 -9.102 1.00 74.81 119 GLU A C 1
ATOM 983 O O . GLU A 1 119 ? 10.924 -7.207 -10.066 1.00 74.81 119 GLU A O 1
ATOM 988 N N . GLU A 1 120 ? 12.130 -8.585 -8.766 1.00 75.44 120 GLU A N 1
ATOM 989 C CA . GLU A 1 120 ? 13.437 -8.273 -9.365 1.00 75.44 120 GLU A CA 1
ATOM 990 C C . GLU A 1 120 ? 13.419 -8.317 -10.901 1.00 75.44 120 GLU A C 1
ATOM 992 O O . GLU A 1 120 ? 13.861 -7.383 -11.570 1.00 75.44 120 GLU A O 1
ATOM 997 N N . ALA A 1 121 ? 12.810 -9.360 -11.473 1.00 76.00 121 ALA A N 1
ATOM 998 C CA . ALA A 1 121 ? 12.683 -9.528 -12.920 1.00 76.00 121 ALA A CA 1
ATOM 999 C C . ALA A 1 121 ? 11.807 -8.449 -13.587 1.00 76.00 121 ALA A C 1
ATOM 1001 O O . ALA A 1 121 ? 11.958 -8.178 -14.783 1.00 76.00 121 ALA A O 1
ATOM 1002 N N . SER A 1 122 ? 10.914 -7.827 -12.815 1.00 78.81 122 SER A N 1
ATOM 1003 C CA . SER A 1 122 ? 9.960 -6.807 -13.250 1.00 78.81 122 SER A CA 1
ATOM 1004 C C . SER A 1 122 ? 10.474 -5.375 -13.041 1.00 78.81 122 SER A C 1
ATOM 1006 O O . SER A 1 122 ? 9.949 -4.456 -13.669 1.00 78.81 122 SER A O 1
ATOM 1008 N N . LYS A 1 123 ? 11.533 -5.148 -12.247 1.00 79.50 123 LYS A N 1
ATOM 1009 C CA . LYS A 1 123 ? 12.092 -3.799 -12.009 1.00 79.50 123 LYS A CA 1
ATOM 1010 C C . LYS A 1 123 ? 12.507 -3.092 -13.299 1.00 79.50 123 LYS A C 1
ATOM 1012 O O . LYS A 1 123 ? 12.198 -1.916 -13.476 1.00 79.50 123 LYS A O 1
ATOM 1017 N N . LYS A 1 124 ? 13.070 -3.822 -14.268 1.00 80.25 124 LYS A N 1
ATOM 1018 C CA . LYS A 1 124 ? 13.434 -3.287 -15.597 1.00 80.25 124 LYS A CA 1
ATOM 1019 C C . LYS A 1 124 ? 12.255 -2.665 -16.360 1.00 80.25 124 LYS A C 1
ATOM 1021 O O . LYS A 1 124 ? 12.450 -1.768 -17.172 1.00 80.25 124 LYS A O 1
ATOM 1026 N N . CYS A 1 125 ? 11.027 -3.119 -16.100 1.00 79.56 125 CYS A N 1
ATOM 1027 C CA . CYS A 1 125 ? 9.810 -2.570 -16.702 1.00 79.56 125 CYS A CA 1
ATOM 1028 C C . CYS A 1 125 ? 9.448 -1.194 -16.123 1.00 79.56 125 CYS A C 1
ATOM 1030 O O . CYS A 1 125 ? 8.710 -0.428 -16.734 1.00 79.56 125 CYS A O 1
ATOM 1032 N N . THR A 1 126 ? 9.989 -0.861 -14.958 1.00 77.44 126 THR A N 1
ATOM 1033 C CA . THR A 1 126 ? 9.767 0.423 -14.287 1.00 77.44 126 THR A CA 1
ATOM 1034 C C . THR A 1 126 ? 10.862 1.444 -14.590 1.00 77.44 126 THR A C 1
ATOM 1036 O O . THR A 1 126 ? 10.844 2.537 -14.028 1.00 77.44 126 THR A O 1
ATOM 1039 N N . ALA A 1 127 ? 11.813 1.091 -15.463 1.00 79.25 127 ALA A N 1
ATOM 1040 C CA . ALA A 1 127 ? 12.967 1.920 -15.746 1.00 79.25 127 ALA A CA 1
ATOM 1041 C C . ALA A 1 127 ? 12.569 3.280 -16.338 1.00 79.25 127 ALA A C 1
ATOM 1043 O O . ALA A 1 127 ? 11.778 3.367 -17.280 1.00 79.25 127 ALA A O 1
ATOM 1044 N N . LEU A 1 128 ? 13.176 4.327 -15.796 1.00 72.94 128 LEU A N 1
ATOM 1045 C CA . LEU A 1 128 ? 13.082 5.705 -16.241 1.00 72.94 128 LEU A CA 1
ATOM 1046 C C . LEU A 1 128 ? 14.484 6.217 -16.571 1.00 72.94 128 LEU A C 1
ATOM 1048 O O . LEU A 1 128 ? 15.459 5.902 -15.893 1.00 72.94 128 LEU A O 1
ATOM 1052 N N . VAL A 1 129 ? 14.590 7.003 -17.632 1.00 69.56 129 VAL A N 1
ATOM 1053 C CA . VAL A 1 129 ? 15.840 7.670 -18.003 1.00 69.56 129 VAL A CA 1
ATOM 1054 C C . VAL A 1 129 ? 15.727 9.117 -17.548 1.00 69.56 129 VAL A C 1
ATOM 1056 O O . VAL A 1 129 ? 14.691 9.735 -17.732 1.00 69.56 129 VAL A O 1
ATOM 1059 N N . THR A 1 130 ? 16.759 9.668 -16.935 1.00 67.38 130 THR A N 1
ATOM 1060 C CA . THR A 1 130 ? 16.884 11.098 -16.640 1.00 67.38 130 THR A CA 1
ATOM 1061 C C . THR A 1 130 ? 18.137 11.629 -17.333 1.00 67.38 130 THR A C 1
ATOM 1063 O O . THR A 1 130 ? 18.908 10.874 -17.927 1.00 67.38 130 THR A O 1
ATOM 1066 N N . HIS A 1 131 ? 18.383 12.937 -17.249 1.00 64.44 131 HIS A N 1
ATOM 1067 C CA . HIS A 1 131 ? 19.639 13.517 -17.732 1.00 64.44 131 HIS A CA 1
ATOM 1068 C C . HIS A 1 131 ? 20.878 12.983 -16.984 1.00 64.44 131 HIS A C 1
ATOM 1070 O O . HIS A 1 131 ? 21.990 13.141 -17.475 1.00 64.44 131 HIS A O 1
ATOM 1076 N N . SER A 1 132 ? 20.702 12.401 -15.791 1.00 61.69 132 SER A N 1
ATOM 1077 C CA . SER A 1 132 ? 21.788 11.909 -14.936 1.00 61.69 132 SER A CA 1
ATOM 1078 C C . SER A 1 132 ? 22.014 10.401 -15.040 1.00 61.69 132 SER A C 1
ATOM 1080 O O . SER A 1 132 ? 23.008 9.911 -14.514 1.00 61.69 132 SER A O 1
ATOM 1082 N N . GLY A 1 133 ? 21.124 9.655 -15.698 1.00 70.56 133 GLY A N 1
ATOM 1083 C CA . GLY A 1 133 ? 21.268 8.211 -15.853 1.00 70.56 133 GLY A CA 1
ATOM 1084 C C . GLY A 1 133 ? 19.941 7.476 -15.983 1.00 70.56 133 GLY A C 1
ATOM 1085 O O . GLY A 1 133 ? 18.883 8.078 -16.143 1.00 70.56 133 GLY A O 1
ATOM 1086 N N . GLN A 1 134 ? 20.000 6.149 -15.917 1.00 75.62 134 GLN A N 1
ATOM 1087 C CA . GLN A 1 134 ? 18.823 5.288 -15.912 1.00 75.62 134 GLN A CA 1
ATOM 1088 C C . GLN A 1 134 ? 18.567 4.777 -14.495 1.00 75.62 134 GLN A C 1
ATOM 1090 O O . GLN A 1 134 ? 19.452 4.207 -13.863 1.00 75.62 134 GLN A O 1
ATOM 1095 N N . TYR A 1 135 ? 17.340 4.953 -14.022 1.00 75.69 135 TYR A N 1
ATOM 1096 C CA . TYR A 1 135 ? 16.881 4.521 -12.708 1.00 75.69 135 TYR A CA 1
ATOM 1097 C C . TYR A 1 135 ? 15.712 3.556 -12.872 1.00 75.69 135 TYR A C 1
ATOM 1099 O O . TYR A 1 135 ? 15.056 3.529 -13.909 1.00 75.69 135 TYR A O 1
ATOM 1107 N N . GLN A 1 136 ? 15.441 2.751 -11.854 1.00 78.31 136 GLN A N 1
ATOM 1108 C CA . GLN A 1 136 ? 14.298 1.843 -11.822 1.00 78.31 136 GLN A CA 1
ATOM 1109 C C . GLN A 1 136 ? 13.662 1.877 -10.441 1.00 78.31 136 GLN A C 1
ATOM 1111 O O . GLN A 1 136 ? 14.345 2.107 -9.443 1.00 78.31 136 GLN A O 1
ATOM 1116 N N . PHE A 1 137 ? 12.363 1.618 -10.380 1.00 75.12 137 PHE A N 1
ATOM 1117 C CA . PHE A 1 137 ? 11.665 1.517 -9.115 1.00 75.12 137 PHE A CA 1
ATOM 1118 C C . PHE A 1 137 ? 11.911 0.161 -8.456 1.00 75.12 137 PHE A C 1
ATOM 1120 O O . PHE A 1 137 ? 11.786 -0.897 -9.075 1.00 75.12 137 PHE A O 1
ATOM 1127 N N . THR A 1 138 ? 12.240 0.198 -7.168 1.00 71.56 138 THR A N 1
ATOM 1128 C CA . THR A 1 138 ? 12.311 -0.985 -6.298 1.00 71.56 138 THR A CA 1
ATOM 1129 C C . THR A 1 138 ? 10.971 -1.272 -5.623 1.00 71.56 138 THR A C 1
ATOM 1131 O O . THR A 1 138 ? 10.657 -2.426 -5.336 1.00 71.56 138 THR A O 1
ATOM 1134 N N . LYS A 1 139 ? 10.165 -0.228 -5.420 1.00 74.56 139 LYS A N 1
ATOM 1135 C CA . LYS A 1 139 ? 8.801 -0.263 -4.885 1.00 74.56 139 LYS A CA 1
ATOM 1136 C C . LYS A 1 139 ? 7.797 0.076 -5.973 1.00 74.56 139 LYS A C 1
ATOM 1138 O O . LYS A 1 139 ? 8.126 0.768 -6.926 1.00 74.56 139 LYS A O 1
ATOM 1143 N N . MET A 1 140 ? 6.576 -0.417 -5.865 1.00 71.62 140 MET A N 1
ATOM 1144 C CA . MET A 1 140 ? 5.582 -0.251 -6.914 1.00 71.62 140 MET A CA 1
ATOM 1145 C C . MET A 1 140 ? 5.253 1.234 -7.121 1.00 71.62 140 MET A C 1
ATOM 1147 O O . MET A 1 140 ? 4.910 1.946 -6.181 1.00 71.62 140 MET A O 1
ATOM 1151 N N . SER A 1 141 ? 5.387 1.696 -8.365 1.00 73.88 141 SER A N 1
ATOM 1152 C CA . SER A 1 141 ? 5.095 3.070 -8.760 1.00 73.88 141 SER A CA 1
ATOM 1153 C C . SER A 1 141 ? 3.645 3.236 -9.217 1.00 73.88 141 SER A C 1
ATOM 1155 O O . SER A 1 141 ? 2.948 2.279 -9.595 1.00 73.88 141 SER A O 1
ATOM 1157 N N . PHE A 1 142 ? 3.194 4.488 -9.192 1.00 72.44 142 PHE A N 1
ATOM 1158 C CA . PHE A 1 142 ? 1.938 4.904 -9.798 1.00 72.44 142 PHE A CA 1
ATOM 1159 C C . PHE A 1 142 ? 1.984 4.749 -11.331 1.00 72.44 142 PHE A C 1
ATOM 1161 O O . PHE A 1 142 ? 3.039 4.615 -11.944 1.00 72.44 142 PHE A O 1
ATOM 1168 N N . GLY A 1 143 ? 0.813 4.662 -11.965 1.00 77.62 143 GLY A N 1
ATOM 1169 C CA . GLY A 1 143 ? 0.689 4.613 -13.427 1.00 77.62 143 GLY A CA 1
ATOM 1170 C C . GLY A 1 143 ? 0.889 3.242 -14.096 1.00 77.62 143 GLY A C 1
ATOM 1171 O O . GLY A 1 143 ? 0.459 3.078 -15.243 1.00 77.62 143 GLY A O 1
ATOM 1172 N N . LEU A 1 144 ? 1.457 2.226 -13.433 1.00 80.56 144 LEU A N 1
ATOM 1173 C CA . LEU A 1 144 ? 1.483 0.853 -13.968 1.00 80.56 144 LEU A CA 1
ATOM 1174 C C . LEU A 1 144 ? 0.083 0.219 -13.926 1.00 80.56 144 LEU A C 1
ATOM 1176 O O . LEU A 1 144 ? -0.625 0.273 -12.923 1.00 80.56 144 LEU A O 1
ATOM 1180 N N . CYS A 1 145 ? -0.309 -0.453 -15.010 1.00 83.62 145 CYS A N 1
ATOM 1181 C CA . CYS A 1 145 ? -1.669 -0.988 -15.163 1.00 83.62 145 CYS A CA 1
ATOM 1182 C C . CYS A 1 145 ? -2.053 -2.077 -14.148 1.00 83.62 145 CYS A C 1
ATOM 1184 O O . CYS A 1 145 ? -3.239 -2.264 -13.888 1.00 83.62 145 CYS A O 1
ATOM 1186 N N . ASN A 1 146 ? -1.074 -2.774 -13.568 1.00 83.38 146 ASN A N 1
ATOM 1187 C CA . ASN A 1 146 ? -1.309 -3.827 -12.580 1.00 83.38 146 ASN A CA 1
ATOM 1188 C C . ASN A 1 146 ? -1.179 -3.336 -11.132 1.00 83.38 146 ASN A C 1
ATOM 1190 O O . ASN A 1 146 ? -1.508 -4.105 -10.228 1.00 83.38 146 ASN A O 1
ATOM 1194 N N . SER A 1 147 ? -0.738 -2.091 -10.902 1.00 80.38 147 SER A N 1
ATOM 1195 C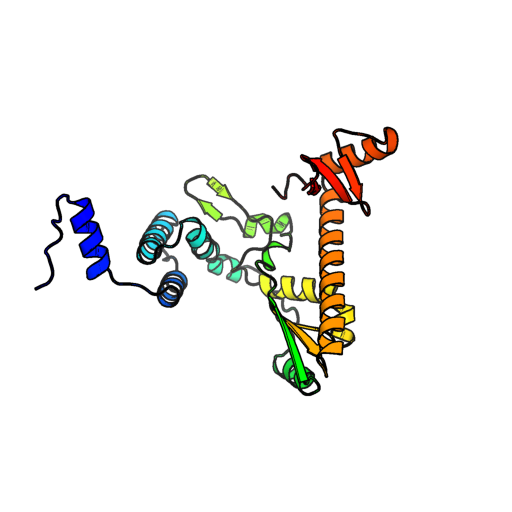 CA . SER A 1 147 ? -0.497 -1.580 -9.548 1.00 80.38 147 SER A CA 1
ATOM 1196 C C . SER A 1 147 ? -1.732 -1.678 -8.645 1.00 80.38 147 SER A C 1
ATOM 1198 O O . SER A 1 147 ? -1.616 -2.266 -7.569 1.00 80.38 147 SER A O 1
ATOM 1200 N N . PRO A 1 148 ? -2.935 -1.236 -9.068 1.00 80.56 148 PRO A N 1
ATOM 1201 C CA . PRO A 1 148 ? -4.133 -1.346 -8.231 1.00 80.56 148 PRO A CA 1
ATOM 1202 C C . PRO A 1 148 ? -4.502 -2.779 -7.850 1.00 80.56 148 PRO A C 1
ATOM 1204 O O . PRO A 1 148 ? -4.807 -3.067 -6.699 1.00 80.56 148 PRO A O 1
ATOM 1207 N N . ALA A 1 149 ? -4.434 -3.701 -8.812 1.00 80.88 149 ALA A N 1
ATOM 1208 C CA . ALA A 1 149 ? -4.780 -5.104 -8.602 1.00 80.88 149 ALA A CA 1
ATOM 1209 C C . ALA A 1 149 ? -3.825 -5.785 -7.609 1.00 80.88 149 ALA A C 1
ATOM 1211 O O . ALA A 1 149 ? -4.243 -6.572 -6.759 1.00 80.88 149 ALA A O 1
ATOM 1212 N N . VAL A 1 150 ? -2.528 -5.482 -7.713 1.00 75.31 150 VAL A N 1
ATOM 1213 C CA . VAL A 1 150 ? -1.510 -6.004 -6.795 1.00 75.31 150 VAL A CA 1
ATOM 1214 C C . VAL A 1 150 ? -1.680 -5.401 -5.402 1.00 75.31 150 VAL A C 1
ATOM 1216 O O . VAL A 1 150 ? -1.623 -6.149 -4.424 1.00 75.31 150 VAL A O 1
ATOM 1219 N N . PHE A 1 151 ? -1.940 -4.095 -5.312 1.00 76.31 151 PHE A N 1
ATOM 1220 C CA . PHE A 1 151 ? -2.175 -3.419 -4.039 1.00 76.31 151 PHE A CA 1
ATOM 1221 C C . PHE A 1 151 ? -3.413 -3.957 -3.321 1.00 76.31 151 PHE A C 1
ATOM 1223 O O . PHE A 1 151 ? -3.328 -4.359 -2.164 1.00 76.31 151 PHE A O 1
ATOM 1230 N N . GLN A 1 152 ? -4.537 -4.086 -4.030 1.00 77.62 152 GLN A N 1
ATOM 1231 C CA . GLN A 1 152 ? -5.763 -4.634 -3.454 1.00 77.62 152 GLN A CA 1
ATOM 1232 C C . GLN A 1 152 ? -5.545 -6.054 -2.923 1.00 77.62 152 GLN A C 1
ATOM 1234 O O . GLN A 1 152 ? -5.996 -6.391 -1.831 1.00 77.62 152 GLN A O 1
ATOM 1239 N N . ARG A 1 153 ? -4.824 -6.905 -3.664 1.00 75.12 153 ARG A N 1
ATOM 1240 C CA . ARG A 1 153 ? -4.488 -8.258 -3.201 1.00 75.12 153 ARG A CA 1
ATOM 1241 C C . ARG A 1 153 ? -3.650 -8.233 -1.924 1.00 75.12 153 ARG A C 1
ATOM 1243 O O . ARG A 1 153 ? -3.886 -9.037 -1.026 1.00 75.12 153 ARG A O 1
ATOM 1250 N N . PHE A 1 154 ? -2.684 -7.324 -1.855 1.00 73.88 154 PHE A N 1
ATOM 1251 C CA . PHE A 1 154 ? -1.830 -7.138 -0.691 1.00 73.88 154 PHE A CA 1
ATOM 1252 C C . PHE A 1 154 ? -2.639 -6.701 0.546 1.00 73.88 154 PHE A C 1
ATOM 1254 O O . PHE A 1 154 ? -2.541 -7.342 1.594 1.00 73.88 154 PHE A O 1
ATOM 1261 N N . ILE A 1 155 ? -3.514 -5.702 0.406 1.00 74.38 155 ILE A N 1
ATOM 1262 C CA . ILE A 1 155 ? -4.396 -5.239 1.488 1.00 74.38 155 ILE A CA 1
ATOM 1263 C C . ILE A 1 155 ? -5.384 -6.326 1.915 1.00 74.38 155 ILE A C 1
ATOM 1265 O O . ILE A 1 155 ? -5.510 -6.602 3.108 1.00 74.38 155 ILE A O 1
ATOM 1269 N N . ASN A 1 156 ? -6.014 -7.020 0.964 1.00 76.56 156 ASN A N 1
ATOM 1270 C CA . ASN A 1 156 ? -6.931 -8.121 1.265 1.00 76.56 156 ASN A CA 1
ATOM 1271 C C . ASN A 1 156 ? -6.241 -9.260 2.022 1.00 76.56 156 ASN A C 1
ATOM 1273 O O . ASN A 1 156 ? -6.899 -9.962 2.783 1.00 76.56 156 ASN A O 1
ATOM 1277 N N . GLN A 1 157 ? -4.938 -9.471 1.819 1.00 71.94 157 GLN A N 1
ATOM 1278 C CA . GLN A 1 157 ? -4.183 -10.479 2.556 1.00 71.94 157 GLN A CA 1
ATOM 1279 C C . GLN A 1 157 ? -3.930 -10.056 4.009 1.00 71.94 157 GLN A C 1
ATOM 1281 O O . GLN A 1 157 ? -4.035 -10.896 4.901 1.00 71.94 157 GLN A O 1
ATOM 1286 N N . ILE A 1 158 ? -3.624 -8.778 4.251 1.00 71.38 158 ILE A N 1
ATOM 1287 C CA . ILE A 1 158 ? -3.382 -8.239 5.598 1.00 71.38 158 ILE A CA 1
ATOM 1288 C C . ILE A 1 158 ? -4.682 -8.166 6.397 1.00 71.38 158 ILE A C 1
ATOM 1290 O O . ILE A 1 158 ? -4.759 -8.656 7.520 1.00 71.38 158 ILE A O 1
ATOM 1294 N N . LEU A 1 159 ? -5.722 -7.589 5.800 1.00 76.69 159 LEU A N 1
ATOM 1295 C CA . LEU A 1 159 ? -6.995 -7.312 6.462 1.00 76.69 159 LEU A CA 1
ATOM 1296 C C . LEU A 1 159 ? -8.019 -8.431 6.249 1.00 76.69 159 LEU A C 1
ATOM 1298 O O . LEU A 1 159 ? -9.207 -8.225 6.490 1.00 76.69 159 LEU A O 1
ATOM 1302 N N . ARG A 1 160 ? -7.587 -9.620 5.805 1.00 78.69 160 ARG A N 1
ATOM 1303 C CA . ARG A 1 160 ? -8.475 -10.733 5.427 1.00 78.69 160 ARG A CA 1
ATOM 1304 C C . ARG A 1 160 ? -9.507 -11.052 6.503 1.00 78.69 160 ARG A C 1
ATOM 1306 O O . ARG A 1 160 ? -10.683 -11.214 6.189 1.00 78.69 160 ARG A O 1
ATOM 1313 N N . ASN A 1 161 ? -9.055 -11.146 7.752 1.00 79.75 161 ASN A N 1
ATOM 1314 C CA . ASN A 1 161 ? -9.911 -11.486 8.886 1.00 79.75 161 ASN A CA 1
ATOM 1315 C C . ASN A 1 161 ? -10.916 -10.357 9.151 1.00 79.75 161 ASN A C 1
ATOM 1317 O O . ASN A 1 161 ? -12.115 -10.597 9.143 1.00 79.75 161 ASN A O 1
ATOM 1321 N N . LEU A 1 162 ? -10.444 -9.109 9.213 1.00 84.19 162 LEU A N 1
ATOM 1322 C CA . LEU A 1 162 ? -11.295 -7.937 9.448 1.00 84.19 162 LEU A CA 1
ATOM 1323 C C . LEU A 1 162 ? -12.315 -7.703 8.319 1.00 84.19 162 LEU A C 1
ATOM 1325 O O . LEU A 1 162 ? -13.437 -7.270 8.568 1.00 84.19 162 LEU A O 1
ATOM 1329 N N . THR A 1 163 ? -11.948 -8.027 7.077 1.00 83.88 163 THR A N 1
ATOM 1330 C CA . THR A 1 163 ? -12.832 -7.920 5.903 1.00 83.88 163 THR A CA 1
ATOM 1331 C C . THR A 1 163 ? -13.904 -9.010 5.902 1.00 83.88 163 THR A C 1
ATOM 1333 O O . THR A 1 163 ? -15.046 -8.774 5.495 1.00 83.88 163 THR A O 1
ATOM 1336 N N . ARG A 1 164 ? -13.538 -10.221 6.347 1.00 83.12 164 ARG A N 1
ATOM 1337 C CA . ARG A 1 164 ? -14.463 -11.348 6.518 1.00 83.12 164 ARG A CA 1
ATOM 1338 C C . ARG A 1 164 ? -15.471 -11.063 7.630 1.00 83.12 164 ARG A C 1
ATOM 1340 O O . ARG A 1 164 ? -16.646 -11.358 7.443 1.00 83.12 164 ARG A O 1
ATOM 1347 N N . ASP A 1 165 ? -15.022 -10.455 8.721 1.00 84.94 165 ASP A N 1
ATOM 1348 C CA . ASP A 1 165 ? -15.859 -10.123 9.877 1.00 84.94 165 ASP A CA 1
ATOM 1349 C C . ASP A 1 165 ? -16.712 -8.857 9.650 1.00 84.94 165 ASP A C 1
ATOM 1351 O O . ASP A 1 165 ? -17.456 -8.436 10.531 1.00 84.94 165 ASP A O 1
ATOM 1355 N N . GLY A 1 166 ? -16.623 -8.238 8.465 1.00 84.56 166 GLY A N 1
ATOM 1356 C CA . GLY A 1 166 ? -17.404 -7.048 8.111 1.00 84.56 166 GLY A CA 1
ATOM 1357 C C . GLY A 1 166 ? -16.995 -5.788 8.880 1.00 84.56 166 GLY A C 1
ATOM 1358 O O . GLY A 1 166 ? -17.782 -4.851 8.989 1.00 84.56 166 GLY A O 1
ATOM 1359 N N . ILE A 1 167 ? -15.780 -5.765 9.432 1.00 85.44 167 ILE A N 1
ATOM 1360 C CA . ILE A 1 167 ? -15.246 -4.640 10.210 1.00 85.44 167 ILE A CA 1
ATOM 1361 C C . ILE A 1 167 ? -14.680 -3.569 9.278 1.00 85.44 167 ILE A C 1
ATOM 1363 O O . ILE A 1 167 ? -14.912 -2.380 9.493 1.00 85.44 167 ILE A O 1
ATOM 1367 N N . VAL A 1 168 ? -13.946 -3.996 8.244 1.00 85.62 168 VAL A N 1
ATOM 1368 C CA . VAL A 1 168 ? -13.289 -3.112 7.274 1.00 85.62 168 VAL A CA 1
ATOM 1369 C C . VAL A 1 168 ? -13.736 -3.436 5.860 1.00 85.62 168 VAL A C 1
ATOM 1371 O O . VAL A 1 168 ? -13.761 -4.597 5.451 1.00 85.62 168 VAL A O 1
ATOM 1374 N N . LEU A 1 169 ? -14.019 -2.386 5.103 1.00 85.88 169 LEU A N 1
ATOM 1375 C CA . LEU A 1 169 ? -14.106 -2.388 3.653 1.00 85.88 169 LEU A CA 1
ATOM 1376 C C . LEU A 1 169 ? -12.845 -1.733 3.099 1.00 85.88 169 LEU A C 1
ATOM 1378 O O . LEU A 1 169 ? -12.504 -0.621 3.494 1.00 85.88 169 LEU A O 1
ATOM 1382 N N . SER A 1 170 ? -12.134 -2.423 2.213 1.00 79.56 170 SER A N 1
ATOM 1383 C CA . SER A 1 170 ? -10.933 -1.897 1.570 1.00 79.56 170 SER A CA 1
ATOM 1384 C C . SER A 1 170 ? -11.188 -1.674 0.088 1.00 79.56 170 SER A C 1
ATOM 1386 O O . SER A 1 170 ? -11.470 -2.617 -0.655 1.00 79.56 170 SER A O 1
ATOM 1388 N N . TYR A 1 171 ? -11.018 -0.437 -0.362 1.00 77.75 171 TYR A N 1
ATOM 1389 C CA . TYR A 1 171 ? -11.081 -0.093 -1.772 1.00 77.75 171 TYR A CA 1
ATOM 1390 C C . TYR A 1 171 ? -9.843 0.708 -2.159 1.00 77.75 171 TYR A C 1
ATOM 1392 O O . TYR A 1 171 ? -9.718 1.882 -1.831 1.00 77.75 171 TYR A O 1
ATOM 1400 N N . MET A 1 172 ? -8.924 0.062 -2.878 1.00 73.00 172 MET A N 1
ATOM 1401 C CA . MET A 1 172 ? -7.632 0.641 -3.245 1.00 73.00 172 MET A CA 1
ATOM 1402 C C . MET A 1 172 ? -6.908 1.191 -2.001 1.00 73.00 172 MET A C 1
ATOM 1404 O O . MET A 1 172 ? -6.555 0.397 -1.128 1.00 73.00 172 MET A O 1
ATOM 1408 N N . ASP A 1 173 ? -6.691 2.506 -1.929 1.00 69.81 173 ASP A N 1
ATOM 1409 C CA . ASP A 1 173 ? -5.982 3.190 -0.840 1.00 69.81 173 ASP A CA 1
ATOM 1410 C C . ASP A 1 173 ? -6.887 3.550 0.351 1.00 69.81 173 ASP A C 1
ATOM 1412 O O . ASP A 1 173 ? -6.377 3.828 1.438 1.00 69.81 173 ASP A O 1
ATOM 1416 N N . ASP A 1 174 ? -8.211 3.471 0.183 1.00 76.88 174 ASP A N 1
ATOM 1417 C CA . ASP A 1 174 ? -9.190 3.828 1.206 1.00 76.88 174 ASP A CA 1
ATOM 1418 C C . ASP A 1 174 ? -9.628 2.603 2.020 1.00 76.88 174 ASP A C 1
ATOM 1420 O O . ASP A 1 174 ? -10.172 1.621 1.499 1.00 76.88 174 ASP A O 1
ATOM 1424 N N . LEU A 1 175 ? -9.443 2.678 3.338 1.00 81.44 175 LEU A N 1
ATOM 1425 C CA . LEU A 1 175 ? -9.994 1.726 4.298 1.00 81.44 175 LEU A CA 1
ATOM 1426 C C . LEU A 1 175 ? -11.175 2.365 5.022 1.00 81.44 175 LEU A C 1
ATOM 1428 O O . LEU A 1 175 ? -11.010 3.320 5.777 1.00 81.44 175 LEU A O 1
ATOM 1432 N N . THR A 1 176 ? -12.365 1.808 4.835 1.00 86.06 176 THR A N 1
ATOM 1433 C CA . THR A 1 176 ? -13.581 2.240 5.525 1.00 86.06 176 THR A CA 1
ATOM 1434 C C . THR A 1 176 ? -13.920 1.255 6.633 1.00 86.06 176 THR A C 1
ATOM 1436 O O . THR A 1 176 ? -14.197 0.085 6.385 1.00 86.06 176 THR A O 1
ATOM 1439 N N . ILE A 1 177 ? -13.903 1.731 7.870 1.00 86.81 177 ILE A N 1
ATOM 1440 C CA . ILE A 1 177 ? -14.262 0.970 9.063 1.00 86.81 177 ILE A CA 1
ATOM 1441 C C . ILE A 1 177 ? -15.724 1.252 9.377 1.00 86.81 177 ILE A C 1
ATOM 1443 O O . ILE A 1 177 ? -16.134 2.411 9.482 1.00 86.81 177 ILE A O 1
ATOM 1447 N N . LEU A 1 178 ? -16.496 0.183 9.521 1.00 88.00 178 LEU A N 1
ATOM 1448 C CA . LEU A 1 178 ? -17.932 0.240 9.767 1.00 88.00 178 LEU A CA 1
ATOM 1449 C C . LEU A 1 178 ? -18.214 0.052 11.251 1.00 88.00 178 LEU A C 1
ATOM 1451 O O . LEU A 1 178 ? -17.606 -0.820 11.867 1.00 88.00 178 LEU A O 1
ATOM 1455 N N . ALA A 1 179 ? -19.152 0.804 11.818 1.00 88.00 179 ALA A N 1
ATOM 1456 C CA . ALA A 1 179 ? -19.618 0.611 13.189 1.00 88.00 179 ALA A CA 1
ATOM 1457 C C . ALA A 1 179 ? -21.080 1.041 13.357 1.00 88.00 179 ALA A C 1
ATOM 1459 O O . ALA A 1 179 ? -21.601 1.856 12.594 1.00 88.00 179 ALA A O 1
ATOM 1460 N N . THR A 1 180 ? -21.756 0.489 14.361 1.00 91.44 180 THR A N 1
ATOM 1461 C CA . THR A 1 180 ? -23.151 0.818 14.690 1.00 91.44 180 THR A CA 1
ATOM 1462 C C . THR A 1 180 ? -23.274 1.927 15.737 1.00 91.44 180 THR A C 1
ATOM 1464 O O . THR A 1 180 ? -24.300 2.605 15.781 1.00 91.44 180 THR A O 1
ATOM 1467 N N . ASP A 1 181 ? -22.226 2.163 16.528 1.00 89.94 181 ASP A N 1
ATOM 1468 C CA . ASP A 1 181 ? -22.118 3.259 17.491 1.00 89.94 181 ASP A CA 1
ATOM 1469 C C . ASP A 1 181 ? -20.660 3.735 17.654 1.00 89.94 181 ASP A C 1
ATOM 1471 O O . ASP A 1 181 ? -19.722 3.129 17.130 1.00 89.94 181 ASP A O 1
ATOM 1475 N N . GLU A 1 182 ? -20.460 4.851 18.360 1.00 86.75 182 GLU A N 1
ATOM 1476 C CA . GLU A 1 182 ? -19.140 5.475 18.537 1.00 86.75 182 GLU A CA 1
ATOM 1477 C C . GLU A 1 182 ? -18.158 4.621 19.353 1.00 86.75 182 GLU A C 1
ATOM 1479 O O . GLU A 1 182 ? -16.953 4.634 19.090 1.00 86.75 182 GLU A O 1
ATOM 1484 N N . ARG A 1 183 ? -18.648 3.859 20.337 1.00 88.25 183 ARG A N 1
ATOM 1485 C CA . ARG A 1 183 ? -17.793 3.020 21.184 1.00 88.25 183 ARG A CA 1
ATOM 1486 C C . ARG A 1 183 ? -17.247 1.850 20.375 1.00 88.25 183 ARG A C 1
ATOM 1488 O O . ARG A 1 183 ? -16.053 1.557 20.442 1.00 88.25 183 ARG A O 1
ATOM 1495 N N . GLU A 1 184 ? -18.111 1.219 19.589 1.00 88.62 184 GLU A N 1
ATOM 1496 C CA . GLU A 1 184 ? -17.727 0.188 18.635 1.00 88.62 184 GLU A CA 1
ATOM 1497 C C . GLU A 1 184 ? -16.765 0.741 17.573 1.00 88.62 184 GLU A C 1
ATOM 1499 O O . GLU A 1 184 ? -15.773 0.085 17.253 1.00 88.62 184 GLU A O 1
ATOM 1504 N N . ALA A 1 185 ? -17.004 1.957 17.070 1.00 82.19 185 ALA A N 1
ATOM 1505 C CA . ALA A 1 185 ? -16.129 2.604 16.094 1.00 82.19 185 ALA A CA 1
ATOM 1506 C C . ALA A 1 185 ? -14.699 2.764 16.623 1.00 82.19 185 ALA A C 1
ATOM 1508 O O . ALA A 1 185 ? -13.748 2.388 15.938 1.00 82.19 185 ALA A O 1
ATOM 1509 N N . LEU A 1 186 ? -14.540 3.250 17.859 1.00 82.50 186 LEU A N 1
ATOM 1510 C CA . LEU A 1 186 ? -13.230 3.384 18.498 1.00 82.50 186 LEU A CA 1
ATOM 1511 C C . LEU A 1 186 ? -12.546 2.028 18.682 1.00 82.50 186 LEU A C 1
ATOM 1513 O O . LEU A 1 186 ? -11.373 1.889 18.346 1.00 82.50 186 LEU A O 1
ATOM 1517 N N . GLN A 1 187 ? -13.276 1.016 19.156 1.00 87.56 187 GLN A N 1
ATOM 1518 C CA . GLN A 1 187 ? -12.718 -0.322 19.353 1.00 87.56 187 GLN A CA 1
ATOM 1519 C C . GLN A 1 187 ? -12.247 -0.941 18.029 1.00 87.56 187 GLN A C 1
ATOM 1521 O O . GLN A 1 187 ? -11.118 -1.426 17.938 1.00 87.56 187 GLN A O 1
ATOM 1526 N N . ARG A 1 188 ? -13.084 -0.881 16.986 1.00 87.69 188 ARG A N 1
ATOM 1527 C CA . ARG A 1 188 ? -12.755 -1.383 15.646 1.00 87.69 188 ARG A CA 1
ATOM 1528 C C . ARG A 1 188 ? -11.582 -0.615 15.038 1.00 87.69 188 ARG A C 1
ATOM 1530 O O . ARG A 1 188 ? -10.681 -1.238 14.483 1.00 87.69 188 ARG A O 1
ATOM 1537 N N . LEU A 1 189 ? -11.545 0.710 15.190 1.00 82.44 189 LEU A N 1
ATOM 1538 C CA . LEU A 1 189 ? -10.421 1.540 14.754 1.00 82.44 189 LEU A CA 1
ATOM 1539 C C . LEU A 1 189 ? -9.114 1.122 15.435 1.00 82.44 189 LEU A C 1
ATOM 1541 O O . LEU A 1 189 ? -8.111 0.934 14.748 1.00 82.44 189 LEU A O 1
ATOM 1545 N N . THR A 1 190 ? -9.119 0.915 16.753 1.00 82.75 190 THR A N 1
ATOM 1546 C CA . THR A 1 190 ? -7.942 0.424 17.483 1.00 82.75 190 THR A CA 1
ATOM 1547 C C . THR A 1 190 ? -7.474 -0.923 16.939 1.00 82.75 190 THR A C 1
ATOM 1549 O O . THR A 1 190 ? -6.299 -1.055 16.606 1.00 82.75 190 THR A O 1
ATOM 1552 N N . THR A 1 191 ? -8.379 -1.887 16.743 1.00 85.44 191 THR A N 1
ATOM 1553 C CA . THR A 1 191 ? -8.032 -3.199 16.172 1.00 85.44 191 THR A CA 1
ATOM 1554 C C . THR A 1 191 ? -7.422 -3.080 14.772 1.00 85.44 191 THR A C 1
ATOM 1556 O O . THR A 1 191 ? -6.429 -3.739 14.466 1.00 85.44 191 THR A O 1
ATOM 1559 N N . VAL A 1 192 ? -7.973 -2.220 13.912 1.00 82.25 192 VAL A N 1
ATOM 1560 C CA . VAL A 1 192 ? -7.444 -1.993 12.556 1.00 82.25 192 VAL A CA 1
ATOM 1561 C C . VAL A 1 192 ? -6.047 -1.374 12.598 1.00 82.25 192 VAL A C 1
ATOM 1563 O O . VAL A 1 192 ? -5.164 -1.790 11.841 1.00 82.25 192 VAL A O 1
ATOM 1566 N N . LEU A 1 193 ? -5.818 -0.412 13.493 1.00 77.75 193 LEU A N 1
ATOM 1567 C CA . LEU A 1 193 ? -4.510 0.217 13.680 1.00 77.75 193 LEU A CA 1
ATOM 1568 C C . LEU A 1 193 ? -3.475 -0.764 14.250 1.00 77.75 193 LEU A C 1
ATOM 1570 O O . LEU A 1 193 ? -2.323 -0.747 13.819 1.00 77.75 193 LEU A O 1
ATOM 1574 N N . GLU A 1 194 ? -3.874 -1.649 15.163 1.00 79.69 194 GLU A N 1
ATOM 1575 C CA . GLU A 1 194 ? -3.015 -2.705 15.710 1.00 79.69 194 GLU A CA 1
ATOM 1576 C C . GLU A 1 194 ? -2.606 -3.716 14.635 1.00 79.69 194 GLU A C 1
ATOM 1578 O O . GLU A 1 194 ? -1.415 -3.963 14.450 1.00 79.69 194 GLU A O 1
ATOM 1583 N N . VAL A 1 195 ? -3.559 -4.214 13.841 1.00 73.88 195 VAL A N 1
ATOM 1584 C CA . VAL A 1 195 ? -3.267 -5.124 12.719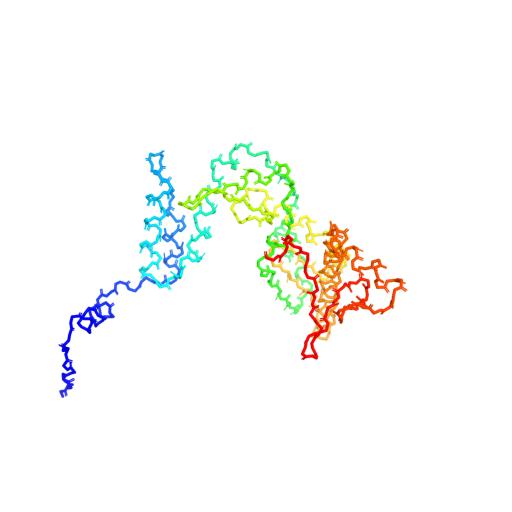 1.00 73.88 195 VAL A CA 1
ATOM 1585 C C . VAL A 1 195 ? -2.373 -4.452 11.676 1.00 73.88 195 VAL A C 1
ATOM 1587 O O . VAL A 1 195 ? -1.450 -5.078 11.152 1.00 73.88 195 VAL A O 1
ATOM 1590 N N . SER A 1 196 ? -2.596 -3.166 11.396 1.00 67.12 196 SER A N 1
ATOM 1591 C CA . SER A 1 196 ? -1.749 -2.396 10.477 1.00 67.12 196 SER A CA 1
ATOM 1592 C C . SER A 1 196 ? -0.323 -2.258 11.013 1.00 67.12 196 SER A C 1
ATOM 1594 O O . SER A 1 196 ? 0.643 -2.443 10.272 1.00 67.12 196 SER A O 1
ATOM 1596 N N . LYS A 1 197 ? -0.174 -2.001 12.316 1.00 67.50 197 LYS A N 1
ATOM 1597 C CA . LYS A 1 197 ? 1.124 -1.941 12.993 1.00 67.50 197 LYS A CA 1
ATOM 1598 C C . LYS A 1 197 ? 1.847 -3.286 12.932 1.00 67.50 197 LYS A C 1
ATOM 1600 O O . LYS A 1 197 ? 3.029 -3.307 12.601 1.00 67.50 197 LYS A O 1
ATOM 1605 N N . ASP A 1 198 ? 1.149 -4.392 13.171 1.00 64.06 198 ASP A N 1
ATOM 1606 C CA . ASP A 1 198 ? 1.716 -5.742 13.110 1.00 64.06 198 ASP A CA 1
ATOM 1607 C C . ASP A 1 198 ? 2.092 -6.162 11.685 1.00 64.06 198 ASP A C 1
ATOM 1609 O O . ASP A 1 198 ? 3.123 -6.805 11.478 1.00 64.06 198 ASP A O 1
ATOM 1613 N N . ALA A 1 199 ? 1.317 -5.752 10.681 1.00 62.38 199 ALA A N 1
ATOM 1614 C CA . ALA A 1 199 ? 1.637 -5.988 9.277 1.00 62.38 199 ALA A CA 1
ATOM 1615 C C . ALA A 1 199 ? 2.882 -5.205 8.831 1.00 62.38 199 ALA A C 1
ATOM 1617 O O . ALA A 1 199 ? 3.764 -5.770 8.179 1.00 62.38 199 ALA A O 1
ATOM 1618 N N . VAL A 1 200 ? 2.998 -3.935 9.235 1.00 56.78 200 VAL A N 1
ATOM 1619 C CA . VAL A 1 200 ? 4.197 -3.110 9.015 1.00 56.78 200 VAL A CA 1
ATOM 1620 C C . VAL A 1 200 ? 5.400 -3.705 9.754 1.00 56.78 200 VAL A C 1
ATOM 1622 O O . VAL A 1 200 ? 6.469 -3.864 9.169 1.00 56.78 200 VAL A O 1
ATOM 1625 N N . ILE A 1 201 ? 5.223 -4.141 11.003 1.00 59.50 201 ILE A N 1
ATOM 1626 C CA . ILE A 1 201 ? 6.230 -4.875 11.788 1.00 59.50 201 ILE A CA 1
ATOM 1627 C C . ILE A 1 201 ? 6.664 -6.159 11.071 1.00 59.50 201 ILE A C 1
ATOM 1629 O O . ILE A 1 201 ? 7.858 -6.443 10.989 1.00 59.50 201 ILE A O 1
ATOM 1633 N N . ALA A 1 202 ? 5.735 -6.931 10.507 1.00 62.34 202 ALA A N 1
ATOM 1634 C CA . ALA A 1 202 ? 6.044 -8.158 9.780 1.00 62.34 202 ALA A CA 1
ATOM 1635 C C . ALA A 1 202 ? 6.811 -7.883 8.476 1.00 62.34 202 ALA A C 1
ATOM 1637 O O . ALA A 1 202 ? 7.722 -8.639 8.132 1.00 62.34 202 ALA A O 1
ATOM 1638 N N . GLN A 1 203 ? 6.486 -6.801 7.763 1.00 61.12 203 GLN A N 1
ATOM 1639 C CA . GLN A 1 203 ? 7.253 -6.362 6.596 1.00 61.12 203 GLN A CA 1
ATOM 1640 C C . GLN A 1 203 ? 8.662 -5.913 6.974 1.00 61.12 203 GLN A C 1
ATOM 1642 O O . GLN A 1 203 ? 9.624 -6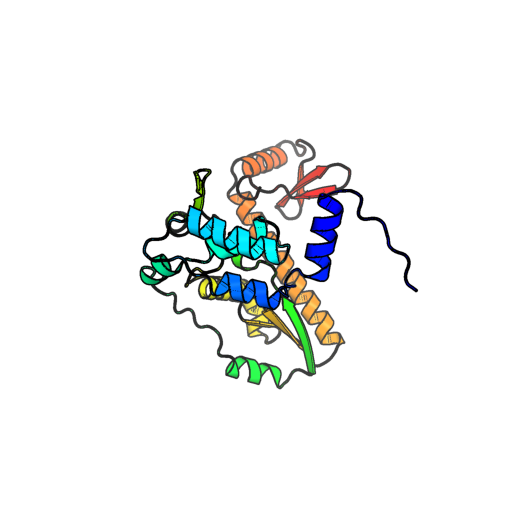.367 6.359 1.00 61.12 203 GLN A O 1
ATOM 1647 N N . ILE A 1 204 ? 8.793 -5.082 8.010 1.00 56.66 204 ILE A N 1
ATOM 1648 C CA . ILE A 1 204 ? 10.084 -4.639 8.548 1.00 56.66 204 ILE A CA 1
ATOM 1649 C C . ILE A 1 204 ? 10.921 -5.851 8.962 1.00 56.66 204 ILE A C 1
ATOM 1651 O O . ILE A 1 204 ? 12.104 -5.930 8.638 1.00 56.66 204 ILE A O 1
ATOM 1655 N N . ARG A 1 205 ? 10.308 -6.836 9.627 1.00 65.25 205 ARG A N 1
ATOM 1656 C CA . ARG A 1 205 ? 10.980 -8.077 10.017 1.00 65.25 205 ARG A CA 1
ATOM 1657 C C . ARG A 1 205 ? 11.486 -8.844 8.795 1.00 65.25 205 ARG A C 1
ATOM 1659 O O . ARG A 1 205 ? 12.667 -9.169 8.756 1.00 65.25 205 ARG A O 1
ATOM 1666 N N . LYS A 1 206 ? 10.638 -9.062 7.783 1.00 67.75 206 LYS A N 1
ATOM 1667 C CA . LYS A 1 206 ? 11.023 -9.722 6.522 1.00 67.75 206 LYS A CA 1
ATOM 1668 C C . LYS A 1 206 ? 12.119 -8.968 5.770 1.00 67.75 206 LYS A C 1
ATOM 1670 O O . LYS A 1 206 ? 13.006 -9.595 5.203 1.00 67.75 206 LYS A O 1
ATOM 1675 N N . ALA A 1 207 ? 12.075 -7.640 5.758 1.00 60.88 207 ALA A N 1
ATOM 1676 C CA . ALA A 1 207 ? 13.098 -6.818 5.122 1.00 60.88 207 ALA A CA 1
ATOM 1677 C C . ALA A 1 207 ? 14.448 -6.959 5.844 1.00 60.88 207 ALA A C 1
ATOM 1679 O O . ALA A 1 207 ? 15.461 -7.258 5.221 1.00 60.88 207 ALA A O 1
ATOM 1680 N N . GLN A 1 208 ? 14.449 -6.884 7.178 1.00 69.62 208 GLN A N 1
ATOM 1681 C CA . GLN A 1 208 ? 15.637 -7.155 7.992 1.00 69.62 208 GLN A CA 1
ATOM 1682 C C . GLN A 1 208 ? 16.131 -8.610 7.901 1.00 69.62 208 GLN A C 1
ATOM 1684 O O . GLN A 1 208 ? 17.292 -8.887 8.196 1.00 69.62 208 GLN A O 1
ATOM 1689 N N . GLU A 1 209 ? 15.263 -9.562 7.557 1.00 74.50 209 GLU A N 1
ATOM 1690 C CA . GLU A 1 209 ? 15.633 -10.959 7.292 1.00 74.50 209 GLU A CA 1
ATOM 1691 C C . GLU A 1 209 ? 16.394 -11.145 5.982 1.00 74.50 209 GLU A C 1
ATOM 1693 O O . GLU A 1 209 ? 17.244 -12.029 5.899 1.00 74.50 209 GLU A O 1
ATOM 1698 N N . ARG A 1 210 ? 16.129 -10.295 4.989 1.00 72.81 210 ARG A N 1
ATOM 1699 C CA . ARG A 1 210 ? 16.771 -10.342 3.671 1.00 72.81 210 ARG A CA 1
ATOM 1700 C C . ARG A 1 210 ? 18.106 -9.595 3.615 1.00 72.81 210 ARG A C 1
ATOM 1702 O O . ARG A 1 210 ? 18.893 -9.859 2.713 1.00 72.81 210 ARG A O 1
ATOM 1709 N N . ASP A 1 211 ? 18.364 -8.687 4.554 1.00 72.31 211 ASP A N 1
ATOM 1710 C CA . ASP A 1 211 ? 19.592 -7.887 4.597 1.00 72.31 211 ASP A CA 1
ATOM 1711 C C . ASP A 1 211 ? 20.719 -8.607 5.357 1.00 72.31 211 ASP A C 1
ATOM 1713 O O . ASP A 1 211 ? 20.641 -8.853 6.565 1.00 72.31 211 ASP A O 1
ATOM 1717 N N . GLU A 1 212 ? 21.791 -8.939 4.636 1.00 80.56 212 GLU A N 1
ATOM 1718 C CA . GLU A 1 212 ? 22.924 -9.722 5.139 1.00 80.56 212 GLU A CA 1
ATOM 1719 C C . GLU A 1 212 ? 23.697 -9.015 6.268 1.00 80.56 212 GLU A C 1
ATOM 1721 O O . GLU A 1 212 ? 24.141 -9.652 7.233 1.00 80.56 212 GLU A O 1
ATOM 1726 N N . ARG A 1 213 ? 23.801 -7.681 6.211 1.00 83.62 213 ARG A N 1
ATOM 1727 C CA . ARG A 1 213 ? 24.456 -6.882 7.254 1.00 83.62 213 ARG A CA 1
ATOM 1728 C C . ARG A 1 213 ? 23.633 -6.914 8.535 1.00 83.62 213 ARG A C 1
ATOM 1730 O O . ARG A 1 213 ? 24.179 -7.163 9.610 1.00 83.62 213 ARG A O 1
ATOM 1737 N N . ILE A 1 214 ? 22.325 -6.696 8.434 1.00 81.44 214 ILE A N 1
ATOM 1738 C CA . ILE A 1 214 ? 21.420 -6.752 9.585 1.00 81.44 214 ILE A CA 1
ATOM 1739 C C . ILE A 1 214 ? 21.401 -8.159 10.183 1.00 81.44 214 ILE A C 1
ATOM 1741 O O . ILE A 1 214 ? 21.462 -8.296 11.406 1.00 81.44 214 ILE A O 1
ATOM 1745 N N . GLN A 1 215 ? 21.392 -9.210 9.360 1.00 83.75 215 GLN A N 1
ATOM 1746 C CA . GLN A 1 215 ? 21.512 -10.589 9.841 1.00 83.75 215 GLN A CA 1
ATOM 1747 C C . GLN A 1 215 ? 22.806 -10.830 10.617 1.00 83.75 215 GLN A C 1
ATOM 1749 O O . GLN A 1 215 ? 22.787 -11.481 11.663 1.00 83.75 215 GLN A O 1
ATOM 1754 N N . THR A 1 216 ? 23.917 -10.269 10.147 1.00 84.81 216 THR A N 1
ATOM 1755 C CA . THR A 1 216 ? 25.209 -10.359 10.833 1.00 84.81 216 THR A CA 1
ATOM 1756 C C . THR A 1 216 ? 25.153 -9.683 12.202 1.00 84.81 216 THR A C 1
ATOM 1758 O O . THR A 1 216 ? 25.512 -10.307 13.199 1.00 84.81 216 THR A O 1
ATOM 1761 N N . ILE A 1 217 ? 24.598 -8.469 12.291 1.00 84.44 217 ILE A N 1
ATOM 1762 C CA . ILE A 1 217 ? 24.417 -7.762 13.571 1.00 84.44 217 ILE A CA 1
ATOM 1763 C C . ILE A 1 217 ? 23.512 -8.565 14.517 1.00 84.44 217 ILE A C 1
ATOM 1765 O O . ILE A 1 217 ? 23.833 -8.729 15.692 1.00 84.44 217 ILE A O 1
ATOM 1769 N N . LYS A 1 218 ? 22.413 -9.144 14.012 1.00 85.25 218 LYS A N 1
ATOM 1770 C CA . LYS A 1 218 ? 21.526 -10.009 14.808 1.00 85.25 218 LYS A CA 1
ATOM 1771 C C . LYS A 1 218 ? 22.248 -11.247 15.348 1.00 85.25 218 LYS A C 1
ATOM 1773 O O . LYS A 1 218 ? 21.964 -11.656 16.470 1.00 85.25 218 LYS A O 1
ATOM 1778 N N . ARG A 1 219 ? 23.160 -11.858 14.580 1.00 86.44 219 ARG A N 1
ATOM 1779 C CA . ARG A 1 219 ? 23.981 -12.992 15.048 1.00 86.44 219 ARG A CA 1
ATOM 1780 C C . ARG A 1 219 ? 24.966 -12.556 16.128 1.00 86.44 219 ARG A C 1
ATOM 1782 O O . ARG A 1 219 ? 25.033 -13.218 17.155 1.00 86.44 219 ARG A O 1
ATOM 1789 N N . ILE A 1 220 ? 25.653 -11.431 15.931 1.00 86.00 220 ILE A N 1
ATOM 1790 C CA . ILE A 1 220 ? 26.593 -10.882 16.918 1.00 86.00 220 ILE A CA 1
ATOM 1791 C C . ILE A 1 220 ? 25.868 -10.579 18.231 1.00 86.00 220 ILE A C 1
ATOM 1793 O O . ILE A 1 220 ? 26.323 -11.009 19.283 1.00 86.00 220 ILE A O 1
ATOM 1797 N N . LEU A 1 221 ? 24.696 -9.939 18.182 1.00 85.50 221 LEU A N 1
ATOM 1798 C CA . LEU A 1 221 ? 23.894 -9.671 19.380 1.00 85.50 221 LEU A CA 1
ATOM 1799 C C . LEU A 1 221 ? 23.466 -10.946 20.114 1.00 85.50 221 LEU A C 1
ATOM 1801 O O . LEU A 1 221 ? 23.416 -10.945 21.337 1.00 85.50 221 LEU A O 1
ATOM 1805 N N . LYS A 1 222 ? 23.195 -12.049 19.405 1.00 82.12 222 LYS A N 1
ATOM 1806 C CA . LYS A 1 222 ? 22.897 -13.339 20.053 1.00 82.12 222 LYS A CA 1
ATOM 1807 C C . LYS A 1 222 ? 24.103 -13.921 20.797 1.00 82.12 222 LYS A C 1
ATOM 1809 O O . LYS A 1 222 ? 23.906 -14.646 21.765 1.00 82.12 222 LYS A O 1
ATOM 1814 N N . THR A 1 223 ? 25.323 -13.637 20.344 1.00 81.81 223 THR A N 1
ATOM 1815 C CA . THR A 1 223 ? 26.558 -14.143 20.959 1.00 81.81 223 THR A CA 1
ATOM 1816 C C . THR A 1 223 ? 27.049 -13.223 22.074 1.00 81.81 223 THR A C 1
ATOM 1818 O O . THR A 1 223 ? 27.282 -13.676 23.188 1.00 81.81 223 THR A O 1
ATOM 1821 N N . THR A 1 224 ? 27.169 -11.928 21.792 1.00 77.94 224 THR A N 1
ATOM 1822 C CA . THR A 1 224 ? 27.837 -10.948 22.660 1.00 77.94 224 THR A CA 1
ATOM 1823 C C . THR A 1 224 ? 26.864 -10.203 23.577 1.00 77.94 224 THR A C 1
ATOM 1825 O O . THR A 1 224 ? 27.305 -9.549 24.511 1.00 77.94 224 THR A O 1
ATOM 1828 N N . HIS A 1 225 ? 25.548 -10.292 23.328 1.00 72.81 225 HIS A N 1
ATOM 1829 C CA . HIS A 1 225 ? 24.465 -9.560 24.016 1.00 72.81 225 HIS A CA 1
ATOM 1830 C C . HIS A 1 225 ? 24.526 -8.024 23.918 1.00 72.81 225 HIS A C 1
ATOM 1832 O O . HIS A 1 225 ? 23.513 -7.369 24.144 1.00 72.81 225 HIS A O 1
ATOM 1838 N N . GLU A 1 226 ? 25.645 -7.454 23.470 1.00 74.44 226 GLU A N 1
ATOM 1839 C CA . GLU A 1 226 ? 25.824 -6.027 23.211 1.00 74.44 226 GLU A CA 1
ATOM 1840 C C . GLU A 1 226 ? 26.618 -5.801 21.916 1.00 74.44 226 GLU A C 1
ATOM 1842 O O . GLU A 1 226 ? 27.615 -6.476 21.647 1.00 74.44 226 GLU A O 1
ATOM 1847 N N . TYR A 1 227 ? 26.166 -4.853 21.089 1.00 76.56 227 TYR A N 1
ATOM 1848 C CA . TYR A 1 227 ? 26.883 -4.420 19.887 1.00 76.56 227 TYR A CA 1
ATOM 1849 C C . TYR A 1 227 ? 26.451 -3.016 19.451 1.00 76.56 227 TYR A C 1
ATOM 1851 O O . TYR A 1 227 ? 25.323 -2.844 19.002 1.00 76.56 227 TYR A O 1
ATOM 1859 N N . ASP A 1 228 ? 27.339 -2.021 19.540 1.00 79.25 228 ASP A N 1
ATOM 1860 C CA . ASP A 1 228 ? 27.150 -0.656 18.999 1.00 79.25 228 ASP A CA 1
ATOM 1861 C C . ASP A 1 228 ? 25.758 -0.046 19.286 1.00 79.25 228 ASP A C 1
ATOM 1863 O O . ASP A 1 228 ? 25.078 0.446 18.386 1.00 79.25 228 ASP A O 1
ATOM 1867 N N . ASN A 1 229 ? 25.282 -0.165 20.5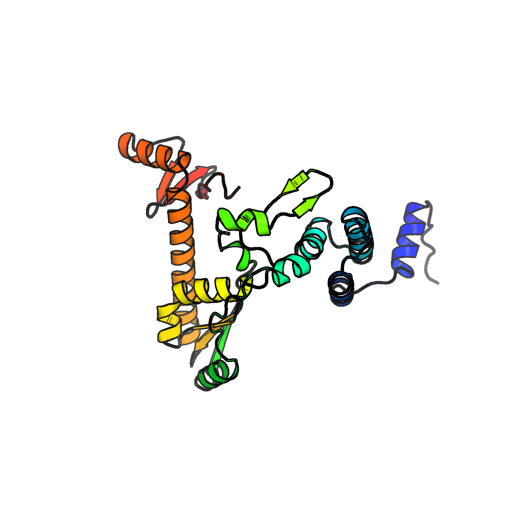31 1.00 84.38 229 ASN A N 1
ATOM 1868 C CA . ASN A 1 229 ? 23.950 0.278 20.975 1.00 84.38 229 ASN A CA 1
ATOM 1869 C C . ASN A 1 229 ? 22.763 -0.328 20.200 1.00 84.38 229 ASN A C 1
ATOM 1871 O O . ASN A 1 229 ? 21.652 0.204 20.236 1.00 84.38 229 ASN A O 1
ATOM 1875 N N . HIS A 1 230 ? 22.972 -1.435 19.492 1.00 85.00 230 HIS A N 1
ATOM 1876 C CA . HIS A 1 230 ? 21.913 -2.177 18.831 1.00 85.00 230 HIS A CA 1
ATOM 1877 C C . HIS A 1 230 ? 21.222 -3.121 19.810 1.00 85.00 230 HIS A C 1
ATOM 1879 O O . HIS A 1 230 ? 21.861 -3.742 20.657 1.00 85.00 230 HIS A O 1
ATOM 1885 N N . PHE A 1 231 ? 19.913 -3.280 19.655 1.00 83.25 231 PHE A N 1
ATOM 1886 C CA . PHE A 1 231 ? 19.119 -4.197 20.463 1.00 83.25 231 PHE A CA 1
ATOM 1887 C C . PHE A 1 231 ? 17.938 -4.754 19.669 1.00 83.25 231 PHE A C 1
ATOM 1889 O O . PHE A 1 231 ? 17.551 -4.238 18.617 1.00 83.25 231 PHE A O 1
ATOM 1896 N N . LEU A 1 232 ? 17.369 -5.851 20.170 1.00 79.38 232 LEU A N 1
ATOM 1897 C CA . LEU A 1 232 ? 16.220 -6.512 19.563 1.00 79.38 232 LEU A CA 1
ATOM 1898 C C . LEU A 1 232 ? 14.948 -6.216 20.355 1.00 79.38 232 LEU A C 1
ATOM 1900 O O . LEU A 1 232 ? 14.879 -6.480 21.551 1.00 79.38 232 LEU A O 1
ATOM 1904 N N . LYS A 1 233 ? 13.906 -5.755 19.662 1.00 74.50 233 LYS A N 1
ATOM 1905 C CA . LYS A 1 233 ? 12.545 -5.633 20.200 1.00 74.50 233 LYS A CA 1
ATOM 1906 C C . LYS A 1 233 ? 11.601 -6.372 19.267 1.00 74.50 233 LYS A C 1
ATOM 1908 O O . LYS A 1 233 ? 11.556 -6.079 18.076 1.00 74.50 233 LYS A O 1
ATOM 1913 N N . ASN A 1 234 ? 10.891 -7.379 19.778 1.00 67.25 234 ASN A N 1
ATOM 1914 C CA . ASN A 1 234 ? 10.018 -8.244 18.973 1.00 67.25 234 ASN A CA 1
ATOM 1915 C C . ASN A 1 234 ? 10.715 -8.784 17.704 1.00 67.25 234 ASN A C 1
ATOM 1917 O O . ASN A 1 234 ? 10.156 -8.729 16.607 1.00 67.25 234 ASN A O 1
ATOM 1921 N N . TYR A 1 235 ? 11.951 -9.280 17.840 1.00 71.50 235 TYR A N 1
ATOM 1922 C CA . TYR A 1 235 ? 12.787 -9.815 16.747 1.00 71.50 235 TYR A CA 1
ATOM 1923 C C . TYR A 1 235 ? 13.191 -8.809 15.644 1.00 71.50 235 TYR A C 1
ATOM 1925 O O . TYR A 1 235 ? 13.797 -9.198 14.638 1.00 71.50 235 TYR A O 1
ATOM 1933 N N . ILE A 1 236 ? 12.906 -7.518 15.830 1.00 72.25 236 ILE A N 1
ATOM 1934 C CA . ILE A 1 236 ? 13.336 -6.418 14.960 1.00 72.25 236 ILE A CA 1
ATOM 1935 C C . ILE A 1 236 ? 14.548 -5.725 15.589 1.00 72.25 236 ILE A C 1
ATOM 1937 O O . ILE A 1 236 ? 14.598 -5.540 16.803 1.00 72.25 236 ILE A O 1
ATOM 1941 N N . LEU A 1 237 ? 15.528 -5.376 14.754 1.00 78.19 237 LEU A N 1
ATOM 1942 C CA . LEU A 1 237 ? 16.752 -4.679 15.133 1.00 78.19 237 LEU A CA 1
ATOM 1943 C C . LEU A 1 237 ? 16.518 -3.168 15.215 1.00 78.19 237 LEU A C 1
ATOM 1945 O O . LEU A 1 237 ? 16.073 -2.552 14.242 1.00 78.19 237 LEU A O 1
ATOM 1949 N N . TYR A 1 238 ? 16.873 -2.597 16.358 1.00 78.31 238 TYR A N 1
ATOM 1950 C CA . TYR A 1 238 ? 16.885 -1.168 16.642 1.00 78.31 238 TYR A CA 1
ATOM 1951 C C . TYR A 1 238 ? 18.291 -0.742 17.062 1.00 78.31 238 TYR A C 1
ATOM 1953 O O . TYR A 1 238 ? 19.092 -1.582 17.472 1.00 78.31 238 TYR A O 1
ATOM 1961 N N . LYS A 1 239 ? 18.581 0.552 16.957 1.00 84.75 239 LYS A N 1
ATOM 1962 C CA . LYS A 1 239 ? 19.783 1.192 17.483 1.00 84.75 239 LYS A CA 1
ATOM 1963 C C . LYS A 1 239 ? 19.370 2.330 18.408 1.00 84.75 239 LYS A C 1
ATOM 1965 O O . LYS A 1 239 ? 18.534 3.150 18.036 1.00 84.75 239 LYS A O 1
ATOM 1970 N N . LEU A 1 240 ? 19.941 2.372 19.605 1.00 83.19 240 LEU A N 1
ATOM 1971 C CA . LEU A 1 240 ? 19.724 3.458 20.550 1.00 83.19 240 LEU A CA 1
ATOM 1972 C C . LEU A 1 240 ? 20.663 4.619 20.199 1.00 83.19 240 LEU A C 1
ATOM 1974 O O . LEU A 1 240 ? 21.880 4.500 20.330 1.00 83.19 240 LEU A O 1
ATOM 1978 N N . GLU A 1 241 ? 20.100 5.748 19.773 1.00 83.31 241 GLU A N 1
ATOM 1979 C CA . GLU A 1 241 ? 20.846 6.993 19.552 1.00 83.31 241 GLU A CA 1
ATOM 1980 C C . GLU A 1 241 ? 20.121 8.158 20.230 1.00 83.31 241 GLU A C 1
ATOM 1982 O O . GLU A 1 241 ? 18.920 8.351 20.046 1.00 83.31 241 GLU A O 1
ATOM 1987 N N . ASN A 1 242 ? 20.843 8.945 21.037 1.00 82.00 242 ASN A N 1
ATOM 1988 C CA . ASN A 1 242 ? 20.308 10.117 21.750 1.00 82.00 242 ASN A CA 1
ATOM 1989 C C . ASN A 1 242 ? 19.031 9.826 22.571 1.00 82.00 242 ASN A C 1
ATOM 1991 O O . ASN A 1 242 ? 18.111 10.644 22.616 1.00 82.00 242 ASN A O 1
ATOM 1995 N N . GLY A 1 243 ? 18.953 8.640 23.186 1.00 77.25 243 GLY A N 1
ATOM 1996 C CA . GLY A 1 243 ? 17.795 8.205 23.976 1.00 77.25 243 GLY A CA 1
ATOM 1997 C C . GLY A 1 243 ? 16.556 7.831 23.152 1.00 77.25 243 GLY A C 1
ATOM 1998 O O . GLY A 1 243 ? 15.473 7.713 23.719 1.00 77.25 243 GLY A O 1
ATOM 1999 N N . LYS A 1 244 ? 16.689 7.664 21.828 1.00 65.50 244 LYS A N 1
ATOM 2000 C CA . LYS A 1 244 ? 15.607 7.238 20.932 1.00 65.50 244 LYS A CA 1
ATOM 2001 C C . LYS A 1 244 ? 15.905 5.880 20.301 1.00 65.50 244 LYS A C 1
ATOM 2003 O O . LYS A 1 244 ? 17.013 5.634 19.828 1.00 65.50 244 LYS A O 1
ATOM 2008 N N . ASP A 1 245 ? 14.871 5.046 20.234 1.00 79.38 245 ASP A N 1
ATOM 2009 C CA . ASP A 1 245 ? 14.883 3.756 19.544 1.00 79.38 245 ASP A CA 1
ATOM 2010 C C . ASP A 1 245 ? 14.776 3.990 18.029 1.00 79.38 245 ASP A C 1
ATOM 2012 O O . ASP A 1 245 ? 13.680 4.172 17.491 1.00 79.38 245 ASP A O 1
ATOM 2016 N N . LEU A 1 246 ? 15.903 3.998 17.318 1.00 65.88 246 LEU A N 1
ATOM 2017 C CA . LEU A 1 246 ? 15.907 4.121 15.863 1.00 65.88 246 LEU A CA 1
ATOM 2018 C C . LEU A 1 246 ? 15.784 2.743 15.222 1.00 65.88 246 LEU A C 1
ATOM 2020 O O . LEU A 1 246 ? 16.560 1.832 15.506 1.00 65.88 246 LEU A O 1
ATOM 2024 N N . LEU A 1 247 ? 14.803 2.579 14.335 1.00 63.41 247 LEU A N 1
ATOM 2025 C CA . LEU A 1 247 ? 14.673 1.359 13.550 1.00 63.41 247 LEU A CA 1
ATOM 2026 C C . LEU A 1 247 ? 15.875 1.225 12.610 1.00 63.41 247 LEU A C 1
ATOM 2028 O O . LEU A 1 247 ? 16.142 2.125 11.813 1.00 63.41 247 LEU A O 1
ATOM 2032 N N . VAL A 1 248 ? 16.563 0.082 12.651 1.00 66.62 248 VAL A N 1
ATOM 2033 C CA . VAL A 1 248 ? 17.627 -0.192 11.681 1.00 66.62 248 VAL A CA 1
ATOM 2034 C C . VAL A 1 248 ? 16.992 -0.619 10.367 1.00 66.62 248 VAL A C 1
ATOM 2036 O O . VAL A 1 248 ? 16.493 -1.740 10.233 1.00 66.62 248 VAL A O 1
ATOM 2039 N N . THR A 1 249 ? 16.976 0.300 9.406 1.00 54.00 249 THR A N 1
ATOM 2040 C CA . THR A 1 249 ? 16.489 0.034 8.056 1.00 54.00 249 THR A CA 1
ATOM 2041 C C . THR A 1 249 ? 17.563 -0.678 7.229 1.00 54.00 249 THR A C 1
ATOM 2043 O O . THR A 1 249 ? 18.740 -0.302 7.307 1.00 54.00 249 THR A O 1
ATOM 2046 N N . PRO A 1 250 ? 17.190 -1.721 6.468 1.00 57.78 250 PRO A N 1
ATOM 2047 C CA . PRO A 1 250 ? 18.103 -2.374 5.540 1.00 57.78 250 PRO A CA 1
ATOM 2048 C C . PRO A 1 250 ? 18.564 -1.417 4.434 1.00 57.78 250 PRO A C 1
ATOM 2050 O O . PRO A 1 250 ? 17.951 -0.374 4.191 1.00 57.78 250 PRO A O 1
ATOM 2053 N N . GLY A 1 251 ? 19.709 -1.724 3.820 1.00 47.31 251 GLY A N 1
ATOM 2054 C CA . GLY A 1 251 ? 20.391 -0.810 2.894 1.00 47.31 251 GLY A CA 1
ATOM 2055 C C . GLY A 1 251 ? 19.580 -0.459 1.641 1.00 47.31 251 GLY A C 1
ATOM 2056 O O . GLY A 1 251 ? 19.805 0.585 1.041 1.00 47.31 251 GLY A O 1
ATOM 2057 N N . ASP A 1 252 ? 18.614 -1.301 1.282 1.00 38.44 252 ASP A N 1
ATOM 2058 C CA . ASP A 1 252 ? 17.659 -1.141 0.181 1.00 38.44 252 ASP A CA 1
ATOM 2059 C C . ASP A 1 252 ? 16.455 -0.237 0.518 1.00 38.44 252 ASP A C 1
ATOM 2061 O O . ASP A 1 252 ? 15.659 0.085 -0.366 1.00 38.44 252 ASP A O 1
ATOM 2065 N N . MET A 1 253 ? 16.313 0.161 1.787 1.00 37.88 253 MET A N 1
ATOM 2066 C CA . MET A 1 253 ? 15.251 1.030 2.310 1.00 37.88 253 MET A CA 1
ATOM 2067 C C . MET A 1 253 ? 15.740 2.443 2.679 1.00 37.88 253 MET A C 1
ATOM 2069 O O . MET A 1 253 ? 14.988 3.189 3.310 1.00 37.88 253 MET A O 1
ATOM 2073 N N . ARG A 1 254 ? 16.985 2.801 2.341 1.00 31.98 254 ARG A N 1
ATOM 2074 C CA . ARG A 1 254 ? 17.563 4.137 2.571 1.00 31.98 254 ARG A CA 1
ATOM 2075 C C . ARG A 1 254 ? 17.501 5.027 1.340 1.00 31.98 254 ARG A C 1
ATOM 2077 O O . ARG A 1 254 ? 17.640 4.494 0.220 1.00 31.98 254 ARG A O 1
#

Organism: Popillia japonica (NCBI:txid7064)

Sequence (254 aa):
MPKSRGLNNWRDLRTALLDEFGERITNAQLHRMLGNRKMGKSETLQEYFLVKKELANRGGIEEAGIIQYIVDDYRKINRKIVKNRYPLQLIEDQLDRLLNAKVFSTLDLRNGFFHVDVEEASKKCTALVTHSGQYQFTKMSFGLCNSPAVFQRFINQILRNLTRDGIVLSYMDDLTILATDEREALQRLTTVLEVSKDAVIAQIRKAQERDERIQTIKRILKTTHEYDNHFLKNYILYKLENGKDLLVTPGDMR

InterPro domains:
  IPR000477 Reverse transcriptase domain [PF00078] (72-198)
  IPR000477 Reverse transcriptase domain [PS50878] (1-236)
  IPR043128 Reverse transcriptase/Diguanylate cyclase domain [G3DSA:3.30.70.270] (86-199)
  IPR043502 DNA/RNA polymerase superfamily [SSF56672] (70-195)
  IPR053134 RNA-directed DNA polymerase homolog [PTHR24559] (41-198)